Protein AF-A0A353CUW9-F1 (afdb_monomer)

Mean predicted aligned error: 5.08 Å

Nearest PDB structures (foldseek):
  4z9r-assembly1_B  TM=9.463E-01  e=2.902E-33  Shewanella oneidensis MR-1
  6lkc-assembly1_B  TM=9.541E-01  e=2.902E-33  Shewanella piezotolerans WP3
  4yx6-assembly1_B  TM=9.562E-01  e=1.247E-32  Shewanella oneidensis
  4yx6-assembly1_A  TM=9.680E-01  e=9.846E-32  Shewanella oneidensis
  4z9r-assembly1_A  TM=9.208E-01  e=6.435E-32  Shewanella oneidensis MR-1

pLDDT: mean 93.73, std 10.07, range [32.06, 98.81]

Foldseek 3Di:
DPPPDPDDPDDDDADDDPVVVVVVVQLQWKWFWDDDDPHIDTDTDDDPDHDIDHRDDQLNPDDVVCCVVQVASHPAEADADAPQPLPLVVQLVQQVVRHEYEGHDHPPDLVVVLVSLVSNVVSPPGGYAYEQEDDPVCPVRSQSNLVSCVVSVGAEYEYPPDPADDLSLLLQQLQPWDQDPVRDIDGSHAYEYEDQDLVRLLQQQAFDDLVSLVVCCVVVSDPPVSSVSSNLGGSHLHYENEAAAPDDDPNHDQVPRQVSSVVSQVVSCVVRVRPHRRYYHYDHPPDDPVND

Sequence (292 aa):
MTIAAPRTPQPLYLPFSEAAASCLRSLDRAYTVVPGDGAAVFTEGRGRDGAFVHPCLPGSLGDPAFLAAHGLRFAYVGGSMANGISSTELAEALGRAGMLGFYGAAGQPVEEVEKAIDRLRSADGIPYGFNLIHSPSDPALETALVDLYLKRGVRLVEASAFIGLTLPLIRFRTAGIRRAADGSIETPNRVIGKVSRVEVAERFFSPAPEKFLKELVSRGELTPEQAQLASLVPVAEDVTAEGDSGGHTDNRPLVNLLPTIIALRDRIQAERGYARAPRVGAGGGIATPEAA

Radius of gyration: 22.47 Å; Cα contacts (8 Å, |Δi|>4): 513; chains: 1; bounding box: 50×41×63 Å

Secondary structure (DSSP, 8-state):
----PPPPSS-------HHHHHHHH-TT--EEEE--SSSPEEEES--SSSEEE----GGGSS-HHHHHHHT-SSS-EE---TTTTS-HHHHHHHHHTTSEEEE--TT--HHHHHHHHHHHHHS-S--EEEEEE--TT-HHHHHHHHHHHHHHT--EEEEES-SS--HHHHHHHHTT-EE-TTSPEE-SSEEEEEES-HHHHHHHHSPPPHHHHHHHHHTTSS-HHHHHHHTTS-S-SEEEEE-S-SSS-----HHHHHHHHHHHHHHHHHHH--SS--EEEEESS--STTT-

Structure (mmCIF, N/CA/C/O backbone):
data_AF-A0A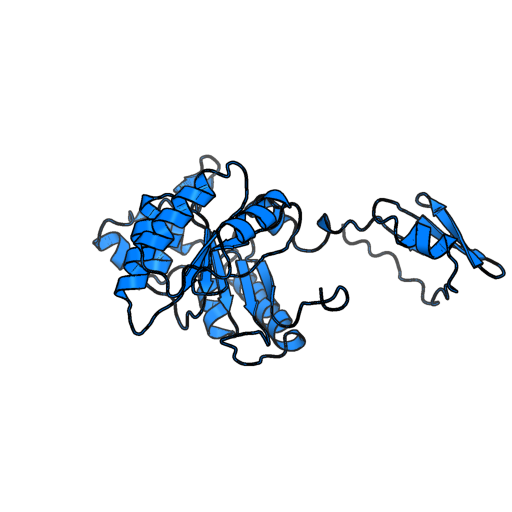353CUW9-F1
#
_entry.id   AF-A0A353CUW9-F1
#
loop_
_atom_site.group_PDB
_atom_site.id
_atom_site.type_symbol
_atom_site.label_atom_id
_atom_site.label_alt_id
_atom_site.label_comp_id
_atom_site.label_asym_id
_atom_site.label_entity_id
_atom_site.label_seq_id
_atom_site.pdbx_PDB_ins_code
_atom_site.Cartn_x
_atom_site.Cartn_y
_atom_site.Cartn_z
_atom_site.occupancy
_atom_site.B_iso_or_equiv
_atom_site.auth_seq_id
_atom_site.auth_comp_id
_atom_site.auth_asym_id
_atom_site.auth_atom_id
_atom_site.pdbx_PDB_model_num
ATOM 1 N N . MET A 1 1 ? 6.343 -21.210 -14.061 1.00 33.88 1 MET A N 1
ATOM 2 C CA . MET A 1 1 ? 7.384 -21.818 -14.917 1.00 33.88 1 MET A CA 1
ATOM 3 C C . MET A 1 1 ? 8.658 -21.012 -14.749 1.00 33.88 1 MET A C 1
ATOM 5 O O . MET A 1 1 ? 8.756 -19.919 -15.285 1.00 33.88 1 MET A O 1
ATOM 9 N N . THR A 1 2 ? 9.599 -21.500 -13.949 1.00 32.06 2 THR A N 1
ATOM 10 C CA . THR A 1 2 ? 10.956 -20.951 -13.890 1.00 32.06 2 THR A CA 1
ATOM 11 C C . THR A 1 2 ? 11.651 -21.299 -15.203 1.00 32.06 2 THR A C 1
ATOM 13 O O . THR A 1 2 ? 11.940 -22.463 -15.472 1.00 32.06 2 THR A O 1
ATOM 16 N N . ILE A 1 3 ? 11.862 -20.304 -16.066 1.00 39.66 3 ILE A N 1
ATOM 17 C CA . ILE A 1 3 ? 12.674 -20.468 -17.275 1.00 39.66 3 ILE A CA 1
ATOM 18 C C . ILE A 1 3 ? 14.130 -20.564 -16.811 1.00 39.66 3 ILE A C 1
ATOM 20 O O . ILE A 1 3 ? 14.845 -19.573 -16.717 1.00 39.66 3 ILE A O 1
ATOM 24 N N . ALA A 1 4 ? 14.559 -21.778 -16.474 1.00 43.75 4 ALA A N 1
ATOM 25 C CA . ALA A 1 4 ? 15.954 -22.132 -16.244 1.00 43.75 4 ALA A CA 1
ATOM 26 C C . ALA A 1 4 ? 16.661 -22.362 -17.592 1.00 43.75 4 ALA A C 1
ATOM 28 O O . ALA A 1 4 ? 17.251 -23.413 -17.829 1.00 43.75 4 ALA A O 1
ATOM 29 N N . ALA A 1 5 ? 16.548 -21.405 -18.519 1.00 50.72 5 ALA A N 1
ATOM 30 C CA . ALA A 1 5 ? 17.380 -21.428 -19.713 1.00 50.72 5 ALA A CA 1
ATOM 31 C C . ALA A 1 5 ? 18.816 -21.066 -19.290 1.00 50.72 5 ALA A C 1
ATOM 33 O O . ALA A 1 5 ? 18.995 -20.072 -18.577 1.00 50.72 5 ALA A O 1
ATOM 34 N N . PRO A 1 6 ? 19.837 -21.853 -19.672 1.00 50.81 6 PRO A N 1
ATOM 35 C CA . PRO A 1 6 ? 21.219 -21.532 -19.348 1.00 50.81 6 PRO A CA 1
ATOM 36 C C . PRO A 1 6 ? 21.563 -20.163 -19.940 1.00 50.81 6 PRO A C 1
ATOM 38 O O . PRO A 1 6 ? 21.428 -19.946 -21.144 1.00 50.81 6 PRO A O 1
ATOM 41 N N . ARG A 1 7 ? 21.981 -19.222 -19.085 1.00 56.03 7 ARG A N 1
ATOM 42 C CA . ARG A 1 7 ? 22.524 -17.938 -19.538 1.00 56.03 7 ARG A CA 1
ATOM 43 C C . ARG A 1 7 ? 23.766 -18.241 -20.374 1.00 56.03 7 ARG A C 1
ATOM 45 O O . ARG A 1 7 ? 24.671 -18.922 -19.895 1.00 56.03 7 ARG A O 1
ATOM 52 N N . THR A 1 8 ? 23.805 -17.770 -21.617 1.00 56.97 8 THR A N 1
ATOM 53 C CA . THR A 1 8 ? 24.999 -17.879 -22.460 1.00 56.97 8 THR A CA 1
ATOM 54 C C . THR A 1 8 ? 26.177 -17.188 -21.760 1.00 56.97 8 THR A C 1
ATOM 56 O O . THR A 1 8 ? 26.035 -16.034 -21.357 1.00 56.97 8 THR A O 1
ATOM 59 N N . PRO A 1 9 ? 27.332 -17.859 -21.592 1.00 58.25 9 PRO A N 1
ATOM 60 C CA . PRO A 1 9 ? 28.472 -17.315 -20.849 1.00 58.25 9 PRO A CA 1
ATOM 61 C C . PRO A 1 9 ? 29.224 -16.199 -21.592 1.00 58.25 9 PRO A C 1
ATOM 63 O O . PRO A 1 9 ? 30.059 -15.532 -20.988 1.00 58.25 9 PRO A O 1
ATOM 66 N N . GLN A 1 10 ? 28.948 -15.982 -22.883 1.00 63.31 10 GLN A N 1
ATOM 67 C CA . GLN A 1 10 ? 29.541 -14.889 -23.653 1.00 63.31 10 GLN A CA 1
ATOM 68 C C . GLN A 1 10 ? 28.616 -13.662 -23.671 1.00 63.31 10 GLN A C 1
ATOM 70 O O . GLN A 1 10 ? 27.450 -13.792 -24.056 1.00 63.31 10 GLN A O 1
ATOM 75 N N . PRO A 1 11 ? 29.111 -12.473 -23.279 1.00 65.69 11 PRO A N 1
ATOM 76 C CA . PRO A 1 11 ? 28.355 -11.239 -23.416 1.00 65.69 11 PRO A CA 1
ATOM 77 C C . PRO A 1 11 ? 28.145 -10.919 -24.900 1.00 65.69 11 PRO A C 1
ATOM 79 O O . PRO A 1 11 ? 29.092 -10.883 -25.684 1.00 65.69 11 PRO A O 1
ATOM 82 N N . LEU A 1 12 ? 26.893 -10.666 -25.279 1.00 70.69 12 LEU A N 1
ATOM 83 C CA . LEU A 1 12 ? 26.558 -10.136 -26.594 1.00 70.69 12 LEU A CA 1
ATOM 84 C C . LEU A 1 12 ? 26.846 -8.630 -26.589 1.00 70.69 12 LEU A C 1
ATOM 86 O O . LEU A 1 12 ? 26.125 -7.863 -25.950 1.00 70.69 12 LEU A O 1
ATOM 90 N N . TYR A 1 13 ? 27.898 -8.202 -27.286 1.00 73.56 13 TYR A N 1
ATOM 91 C CA . TYR A 1 13 ? 28.149 -6.779 -27.494 1.00 73.56 13 TYR A CA 1
ATOM 92 C C . TYR A 1 13 ? 27.206 -6.250 -28.578 1.00 73.56 13 TYR A C 1
ATOM 94 O O . TYR A 1 13 ? 27.281 -6.661 -29.735 1.00 73.56 13 TYR A O 1
ATOM 102 N N . LEU A 1 14 ? 26.303 -5.351 -28.188 1.00 77.56 14 LEU A N 1
ATOM 103 C CA . LEU A 1 14 ? 25.350 -4.698 -29.080 1.00 77.56 14 LEU A CA 1
ATOM 104 C C . LEU A 1 14 ? 25.815 -3.260 -29.334 1.00 77.56 14 LEU A C 1
ATOM 106 O O . LEU A 1 14 ? 25.543 -2.394 -28.498 1.00 77.56 14 LEU A O 1
ATOM 110 N N . PRO A 1 15 ? 26.518 -2.974 -30.447 1.00 79.62 15 PRO A N 1
ATOM 111 C CA . PRO A 1 15 ? 26.802 -1.594 -30.809 1.00 79.62 15 PRO A CA 1
ATOM 112 C C . PRO A 1 15 ? 25.485 -0.850 -31.046 1.00 79.62 15 PRO A C 1
ATOM 114 O O . PRO A 1 15 ? 24.500 -1.419 -31.529 1.00 79.62 15 PRO A O 1
ATOM 117 N N . PHE A 1 16 ? 25.463 0.435 -30.698 1.00 82.31 16 PHE A N 1
ATOM 118 C CA . PHE A 1 16 ? 24.288 1.264 -30.930 1.00 82.31 16 PHE A CA 1
ATOM 119 C C . PHE A 1 16 ? 23.962 1.332 -32.430 1.00 82.31 16 PHE A C 1
ATOM 121 O O . PHE A 1 16 ? 24.821 1.639 -33.254 1.00 82.31 16 PHE A O 1
ATOM 128 N N . SER A 1 17 ? 22.696 1.092 -32.764 1.00 87.56 17 SER A N 1
ATOM 129 C CA . SER A 1 17 ? 22.103 1.432 -34.057 1.00 87.56 17 SER A CA 1
ATOM 130 C C . SER A 1 17 ? 20.647 1.843 -33.847 1.00 87.56 17 SER A C 1
ATOM 132 O O . SER A 1 17 ? 19.988 1.359 -32.922 1.00 87.56 17 SER A O 1
ATOM 134 N N . GLU A 1 18 ? 20.123 2.717 -34.706 1.00 88.69 18 GLU A N 1
ATOM 135 C CA . GLU A 1 18 ? 18.722 3.153 -34.619 1.00 88.69 18 GLU A CA 1
ATOM 136 C C . GLU A 1 18 ? 17.745 1.984 -34.779 1.00 88.69 18 GLU A C 1
ATOM 138 O O . GLU A 1 18 ? 16.749 1.914 -34.063 1.00 88.69 18 GLU A O 1
ATOM 143 N N . ALA A 1 19 ? 18.062 1.024 -35.652 1.00 88.06 19 ALA A N 1
ATOM 144 C CA . ALA A 1 19 ? 17.253 -0.174 -35.851 1.00 88.06 19 ALA A CA 1
ATOM 145 C C . ALA A 1 19 ? 17.186 -1.038 -34.580 1.00 88.06 19 ALA A C 1
ATOM 147 O O . ALA A 1 19 ? 16.095 -1.429 -34.158 1.00 88.06 19 ALA A O 1
ATOM 148 N N . ALA A 1 20 ? 18.331 -1.280 -33.927 1.00 88.44 20 ALA A N 1
ATOM 149 C CA . ALA A 1 20 ? 18.374 -2.014 -32.663 1.00 88.44 20 ALA A CA 1
ATOM 150 C C . ALA A 1 20 ? 17.616 -1.267 -31.557 1.00 88.44 20 ALA A C 1
ATOM 152 O O . ALA A 1 20 ? 16.816 -1.870 -30.844 1.00 88.44 20 ALA A O 1
ATOM 153 N N . ALA A 1 21 ? 17.811 0.050 -31.441 1.00 89.88 21 ALA A N 1
ATOM 154 C CA . ALA A 1 21 ? 17.106 0.871 -30.461 1.00 89.88 21 ALA A CA 1
ATOM 155 C C . ALA A 1 21 ? 15.588 0.876 -30.700 1.00 89.88 21 ALA A C 1
ATOM 157 O O . ALA A 1 21 ? 14.822 0.789 -29.743 1.00 89.88 21 ALA A O 1
ATOM 158 N N . SER A 1 22 ? 15.146 0.943 -31.958 1.00 91.94 22 SER A N 1
ATOM 159 C CA . SER A 1 22 ? 13.726 0.876 -32.300 1.00 91.94 22 SER A CA 1
ATOM 160 C C . SER A 1 22 ? 13.120 -0.471 -31.915 1.00 91.94 22 SER A C 1
ATOM 162 O O . SER A 1 22 ? 12.054 -0.483 -31.310 1.00 91.94 22 SER A O 1
ATOM 164 N N . CYS A 1 23 ? 13.799 -1.588 -32.203 1.00 91.94 23 CYS A N 1
ATOM 165 C CA . CYS A 1 23 ? 13.324 -2.917 -31.808 1.00 91.94 23 CYS A CA 1
ATOM 166 C C . CYS A 1 23 ? 13.262 -3.054 -30.281 1.00 91.94 23 CYS A C 1
ATOM 168 O O . CYS A 1 23 ? 12.252 -3.482 -29.735 1.00 91.94 23 CYS A O 1
ATOM 170 N N . LEU A 1 24 ? 14.309 -2.630 -29.567 1.00 89.81 24 LEU A N 1
ATOM 171 C CA . LEU A 1 24 ? 14.366 -2.725 -28.104 1.00 89.81 24 LEU A CA 1
ATOM 172 C C . LEU A 1 24 ? 13.353 -1.816 -27.388 1.00 89.81 24 LEU A C 1
ATOM 174 O O . LEU A 1 24 ? 13.004 -2.084 -26.242 1.00 89.81 24 LEU A O 1
ATOM 178 N N . ARG A 1 25 ? 12.859 -0.757 -28.044 1.00 92.38 25 ARG A N 1
ATOM 179 C CA . ARG A 1 25 ? 11.779 0.102 -27.526 1.00 92.38 25 ARG A CA 1
ATOM 180 C C . ARG A 1 25 ? 10.376 -0.458 -27.797 1.00 92.38 25 ARG A C 1
ATOM 182 O O . ARG A 1 25 ? 9.426 -0.006 -27.161 1.00 92.38 25 ARG A O 1
ATOM 189 N N . SER A 1 26 ? 10.229 -1.437 -28.690 1.00 94.62 26 SER A N 1
ATOM 190 C CA . SER A 1 26 ? 8.969 -2.152 -28.935 1.00 94.62 26 SER A CA 1
ATOM 191 C C . SER A 1 26 ? 8.742 -3.229 -27.869 1.00 94.62 26 SER A C 1
ATOM 193 O O . SER A 1 26 ? 8.934 -4.421 -28.097 1.00 94.62 26 SER A O 1
ATOM 195 N N . LEU A 1 27 ? 8.342 -2.788 -26.674 1.00 94.56 27 LEU A N 1
ATOM 196 C CA . LEU A 1 27 ? 8.213 -3.625 -25.472 1.00 94.56 27 LEU A CA 1
ATOM 197 C C . LEU A 1 27 ? 7.139 -4.726 -25.563 1.00 94.56 27 LEU A C 1
ATOM 199 O O . LEU A 1 27 ? 7.130 -5.643 -24.743 1.00 94.56 27 LEU A O 1
ATOM 203 N N . ASP A 1 28 ? 6.219 -4.637 -26.522 1.00 95.12 28 ASP A N 1
ATOM 204 C CA . ASP A 1 28 ? 5.170 -5.625 -26.802 1.00 95.12 28 ASP A CA 1
ATOM 205 C C . ASP A 1 28 ? 5.645 -6.769 -27.711 1.00 95.12 28 ASP A C 1
ATOM 207 O O . ASP A 1 28 ? 4.921 -7.748 -27.906 1.00 95.12 28 ASP A O 1
ATOM 211 N N . ARG A 1 29 ? 6.856 -6.662 -28.267 1.00 95.12 29 ARG A N 1
ATOM 212 C CA . ARG A 1 29 ? 7.397 -7.597 -29.252 1.00 95.12 29 ARG A CA 1
ATOM 213 C C . ARG A 1 29 ? 8.475 -8.482 -28.655 1.00 95.12 29 ARG A C 1
ATOM 215 O O . ARG A 1 29 ? 9.207 -8.108 -27.744 1.00 95.12 29 ARG A O 1
ATOM 222 N N . ALA A 1 30 ? 8.549 -9.692 -29.193 1.00 95.00 30 ALA A N 1
ATOM 223 C CA . ALA A 1 30 ? 9.614 -10.633 -28.899 1.00 95.00 30 ALA A CA 1
ATOM 224 C C . ALA A 1 30 ? 10.630 -10.592 -30.036 1.00 95.00 30 ALA A C 1
ATOM 226 O O . ALA A 1 30 ? 10.224 -10.540 -31.197 1.00 95.00 30 ALA A O 1
ATOM 227 N N . TYR A 1 31 ? 11.917 -10.695 -29.722 1.00 94.75 31 TYR A N 1
ATOM 228 C CA . TYR A 1 31 ? 12.966 -10.734 -30.736 1.00 94.75 31 TYR A CA 1
ATOM 229 C C . TYR A 1 31 ? 13.983 -11.831 -30.455 1.00 94.75 31 TYR A C 1
ATOM 231 O O . TYR A 1 31 ? 14.426 -12.014 -29.322 1.00 94.75 31 TYR A O 1
ATOM 239 N N . THR A 1 32 ? 14.427 -12.505 -31.506 1.00 93.62 32 THR A N 1
ATOM 240 C CA . THR A 1 32 ? 15.689 -13.236 -31.517 1.00 93.62 32 THR A CA 1
ATOM 241 C C . THR A 1 32 ? 16.781 -12.346 -32.091 1.00 93.62 32 THR A C 1
ATOM 243 O O . THR A 1 32 ? 16.628 -11.766 -33.165 1.00 93.62 32 THR A O 1
ATOM 246 N N . VAL A 1 33 ? 17.877 -12.235 -31.345 1.00 92.12 33 VAL A N 1
ATOM 247 C CA . VAL A 1 33 ? 19.012 -11.360 -31.618 1.00 92.12 33 VAL A CA 1
ATOM 248 C C . VAL A 1 33 ? 20.227 -12.216 -31.934 1.00 92.12 33 VAL A C 1
ATOM 250 O O . VAL A 1 33 ? 20.721 -12.961 -31.082 1.00 92.12 33 VAL A O 1
ATOM 253 N N . VAL A 1 34 ? 20.716 -12.096 -33.162 1.00 89.75 34 VAL A N 1
ATOM 254 C CA . VAL A 1 34 ? 21.911 -12.800 -33.635 1.00 89.75 34 VAL A CA 1
ATOM 255 C C . VAL A 1 34 ? 23.015 -11.769 -33.877 1.00 89.75 34 VAL A C 1
ATOM 257 O O . VAL A 1 34 ? 22.753 -10.769 -34.553 1.00 89.75 34 VAL A O 1
ATOM 260 N N . PRO A 1 35 ? 24.233 -11.953 -33.333 1.00 84.06 35 PRO A N 1
ATOM 261 C CA . PRO A 1 35 ? 25.357 -11.099 -33.694 1.00 84.06 35 PRO A CA 1
ATOM 262 C C . PRO A 1 35 ? 25.655 -11.230 -35.193 1.00 84.06 35 PRO A C 1
ATOM 264 O O . PRO A 1 35 ? 25.767 -12.340 -35.708 1.00 84.06 35 PRO A O 1
ATOM 267 N N . GLY A 1 36 ? 25.764 -10.098 -35.885 1.00 76.44 36 GLY A N 1
ATOM 268 C CA . GLY A 1 36 ? 26.170 -10.017 -37.287 1.00 76.44 36 GLY A CA 1
ATOM 269 C C . GLY A 1 36 ? 27.446 -9.193 -37.452 1.00 76.44 36 GLY A C 1
ATOM 270 O O . GLY A 1 36 ? 27.894 -8.528 -36.512 1.00 76.44 36 GLY A O 1
ATOM 271 N N . ASP A 1 37 ? 28.019 -9.216 -38.655 1.00 73.81 37 ASP A N 1
ATOM 272 C CA . ASP A 1 37 ? 29.191 -8.409 -39.001 1.00 73.81 37 ASP A CA 1
ATOM 273 C C . ASP A 1 37 ? 28.825 -6.914 -38.990 1.00 73.81 37 ASP A C 1
ATOM 275 O O . ASP A 1 37 ? 28.196 -6.392 -39.909 1.00 73.81 37 ASP A O 1
ATOM 279 N N . GLY A 1 38 ? 29.189 -6.217 -37.911 1.00 73.06 38 GLY A N 1
ATOM 280 C CA . GLY A 1 38 ? 29.003 -4.770 -37.738 1.00 73.06 38 GLY A CA 1
ATOM 281 C C . GLY A 1 38 ? 27.710 -4.340 -37.030 1.00 73.06 38 GLY A C 1
ATOM 282 O O . GLY A 1 38 ? 27.703 -3.287 -36.394 1.00 73.06 38 GLY A O 1
ATOM 283 N N . ALA A 1 39 ? 26.645 -5.147 -37.060 1.00 79.81 39 ALA A N 1
ATOM 284 C CA . ALA A 1 39 ? 25.413 -4.909 -36.300 1.00 79.81 39 ALA A CA 1
ATOM 285 C C . ALA A 1 39 ? 24.688 -6.222 -35.975 1.00 79.81 39 ALA A C 1
ATOM 287 O O . ALA A 1 39 ? 24.738 -7.183 -36.741 1.00 79.81 39 ALA A O 1
ATOM 288 N N . ALA A 1 40 ? 23.980 -6.264 -34.844 1.00 87.06 40 ALA A N 1
ATOM 289 C CA . ALA A 1 40 ? 23.120 -7.398 -34.525 1.00 87.06 40 ALA A CA 1
ATOM 290 C C . ALA A 1 40 ? 21.823 -7.365 -35.339 1.00 87.06 40 ALA A C 1
ATOM 292 O O . ALA A 1 40 ? 21.243 -6.304 -35.575 1.00 87.06 40 ALA A O 1
ATOM 293 N N . VAL A 1 41 ? 21.349 -8.548 -35.716 1.00 89.69 41 VAL A N 1
ATOM 294 C CA . VAL A 1 41 ? 20.106 -8.735 -36.460 1.00 89.69 41 VAL A CA 1
ATOM 295 C C . VAL A 1 41 ? 18.990 -9.085 -35.484 1.00 89.69 41 VAL A C 1
ATOM 297 O O . VAL A 1 41 ? 19.099 -10.058 -34.738 1.00 89.69 41 VAL A O 1
ATOM 300 N N . PHE A 1 42 ? 17.913 -8.301 -35.512 1.00 92.50 42 PHE A N 1
ATOM 301 C CA . PHE A 1 42 ? 16.697 -8.528 -34.734 1.00 92.50 42 PHE A CA 1
ATOM 302 C C . PHE A 1 42 ? 15.644 -9.182 -35.629 1.00 92.50 42 PHE A C 1
ATOM 304 O O . PHE A 1 42 ? 15.204 -8.588 -36.610 1.00 92.50 42 PHE A O 1
ATOM 311 N N . THR A 1 43 ? 15.235 -10.401 -35.288 1.00 93.88 43 THR A N 1
ATOM 312 C CA . THR A 1 43 ? 14.139 -11.115 -35.959 1.00 93.88 43 THR A CA 1
ATOM 313 C C . THR A 1 43 ? 12.967 -11.224 -34.998 1.00 93.88 43 THR A C 1
ATOM 315 O O . THR A 1 43 ? 13.153 -11.703 -33.882 1.00 93.88 43 THR A O 1
ATOM 318 N N . GLU A 1 44 ? 11.773 -10.777 -35.392 1.00 94.81 44 GLU A N 1
ATOM 319 C CA . GLU A 1 44 ? 10.582 -10.884 -34.539 1.00 94.81 44 GLU A CA 1
ATOM 320 C C . GLU A 1 44 ? 10.222 -12.356 -34.275 1.00 94.81 44 GLU A C 1
ATOM 322 O O . GLU A 1 44 ? 10.260 -13.205 -35.167 1.00 94.81 44 GLU A O 1
ATOM 327 N N . GLY A 1 45 ? 9.852 -12.655 -33.032 1.00 93.69 45 GLY A N 1
ATOM 328 C CA . GLY A 1 45 ? 9.522 -13.998 -32.576 1.00 93.69 45 GLY A CA 1
ATOM 329 C C . GLY A 1 45 ? 10.727 -14.783 -32.061 1.00 93.69 45 GLY A C 1
ATOM 330 O O . GLY A 1 45 ? 11.824 -14.261 -31.877 1.00 93.69 45 GLY A O 1
ATOM 331 N N . ARG A 1 46 ? 10.491 -16.062 -31.753 1.00 92.44 46 ARG A N 1
ATOM 332 C CA . ARG A 1 46 ? 11.504 -16.963 -31.194 1.00 92.44 46 ARG A CA 1
ATOM 333 C C . ARG A 1 46 ? 12.151 -17.792 -32.303 1.00 92.44 46 ARG A C 1
ATOM 335 O O . ARG A 1 46 ? 11.545 -18.734 -32.809 1.00 92.44 46 ARG A O 1
ATOM 342 N N . GLY A 1 47 ? 13.387 -17.454 -32.642 1.00 88.88 47 GLY A N 1
ATOM 343 C CA . GLY A 1 47 ? 14.276 -18.225 -33.505 1.00 88.88 47 GLY A CA 1
ATOM 344 C C . GLY A 1 47 ? 14.978 -19.377 -32.778 1.00 88.88 47 GLY A C 1
ATOM 345 O O . GLY A 1 47 ? 14.912 -19.504 -31.552 1.00 88.88 47 GLY A O 1
ATOM 346 N N . ARG A 1 48 ? 15.638 -20.241 -33.560 1.00 85.69 48 ARG A N 1
ATOM 347 C CA . ARG A 1 48 ? 16.420 -21.383 -33.050 1.00 85.69 48 ARG A CA 1
ATOM 348 C C . ARG A 1 48 ? 17.800 -20.974 -32.539 1.00 85.69 48 ARG A C 1
ATOM 350 O O . ARG A 1 48 ? 18.259 -21.542 -31.555 1.00 85.69 48 ARG A O 1
ATOM 357 N N . ASP A 1 49 ? 18.401 -19.977 -33.181 1.00 86.38 49 ASP A N 1
ATOM 358 C CA . ASP A 1 49 ? 19.767 -19.524 -32.934 1.00 86.38 49 ASP A CA 1
ATOM 359 C C . ASP A 1 49 ? 19.752 -18.053 -32.496 1.00 86.38 49 ASP A C 1
ATOM 361 O O . ASP A 1 49 ? 19.060 -17.242 -33.109 1.00 86.38 49 ASP A O 1
ATOM 365 N N . GLY A 1 50 ? 20.502 -17.702 -31.446 1.00 87.19 50 GLY A N 1
ATOM 366 C CA . GLY A 1 50 ? 20.628 -16.327 -30.941 1.00 87.19 50 GLY A CA 1
ATOM 367 C C . GLY A 1 50 ? 20.047 -16.088 -29.542 1.00 87.19 50 GLY A C 1
ATOM 368 O O . GLY A 1 50 ? 19.397 -16.949 -28.946 1.00 87.19 50 GLY A O 1
ATOM 369 N N . ALA A 1 51 ? 20.303 -14.894 -29.004 1.00 89.25 51 ALA A N 1
ATOM 370 C CA . ALA A 1 51 ? 19.734 -14.447 -27.735 1.00 89.25 51 ALA A CA 1
ATOM 371 C C . ALA A 1 51 ? 18.248 -14.112 -27.911 1.00 89.25 51 ALA A C 1
ATOM 373 O O . ALA A 1 51 ? 17.841 -13.635 -28.965 1.00 89.25 51 ALA A O 1
ATOM 374 N N . PHE A 1 52 ? 17.427 -14.341 -26.889 1.00 91.12 52 PHE A N 1
ATOM 375 C CA . PHE A 1 52 ? 15.994 -14.061 -26.955 1.00 91.12 52 PHE A CA 1
ATOM 376 C C . PHE A 1 52 ? 15.617 -12.910 -26.022 1.00 91.12 52 PHE A C 1
ATOM 378 O O . PHE A 1 52 ? 15.903 -12.953 -24.826 1.00 91.12 52 PHE A O 1
ATOM 385 N N . VAL A 1 53 ? 14.960 -11.897 -26.580 1.00 91.25 53 VAL A N 1
ATOM 386 C CA . VAL A 1 53 ? 14.385 -10.757 -25.868 1.00 91.25 53 VAL A CA 1
ATOM 387 C C . VAL A 1 53 ? 12.880 -10.975 -25.796 1.00 91.25 53 VAL A C 1
ATOM 389 O O . VAL A 1 53 ? 12.196 -11.030 -26.819 1.00 91.25 53 VAL A O 1
ATOM 392 N N . HIS A 1 54 ? 12.371 -11.140 -24.580 1.00 91.50 54 HIS A N 1
ATOM 393 C CA . HIS A 1 54 ? 10.943 -11.300 -24.331 1.00 91.50 54 HIS A CA 1
ATOM 394 C C . HIS A 1 54 ? 10.216 -9.948 -24.412 1.00 91.50 54 HIS A C 1
ATOM 396 O O . HIS A 1 54 ? 10.814 -8.931 -24.054 1.00 91.50 54 HIS A O 1
ATOM 402 N N . PRO A 1 55 ? 8.915 -9.936 -24.760 1.00 92.94 55 PRO A N 1
ATOM 403 C CA . PRO A 1 55 ? 8.062 -8.788 -24.489 1.00 92.94 55 PRO A CA 1
ATOM 404 C C . PRO A 1 55 ? 8.100 -8.470 -22.991 1.00 92.94 55 PRO A C 1
ATOM 406 O O . PRO A 1 55 ? 7.982 -9.373 -22.158 1.00 92.94 55 PRO A O 1
ATOM 409 N N . CYS A 1 56 ? 8.256 -7.197 -22.649 1.00 90.81 56 CYS A N 1
ATOM 410 C CA . CYS A 1 56 ? 8.323 -6.719 -21.274 1.00 90.81 56 CYS A CA 1
ATOM 411 C C . CYS A 1 56 ? 7.526 -5.419 -21.153 1.00 90.81 56 CYS A C 1
ATOM 413 O O . CYS A 1 56 ? 8.068 -4.316 -21.172 1.00 90.81 56 CYS A O 1
ATOM 415 N N . LEU A 1 57 ? 6.201 -5.551 -21.074 1.00 93.75 57 LEU A N 1
ATOM 416 C CA . LEU A 1 57 ? 5.318 -4.404 -20.881 1.00 93.75 57 LEU A CA 1
ATOM 417 C C . LEU A 1 57 ? 5.451 -3.869 -19.448 1.00 93.75 57 LEU A C 1
ATOM 419 O O . LEU A 1 57 ? 5.550 -4.687 -18.533 1.00 93.75 57 LEU A O 1
ATOM 423 N N . PRO A 1 58 ? 5.313 -2.551 -19.206 1.00 92.50 58 PRO A N 1
ATOM 424 C CA . PRO A 1 58 ? 5.342 -1.995 -17.850 1.00 92.50 58 PRO A CA 1
ATOM 425 C C . PRO A 1 58 ? 4.316 -2.627 -16.895 1.00 92.50 58 PRO A C 1
ATOM 427 O O . PRO A 1 58 ? 4.584 -2.781 -15.711 1.00 92.50 58 PRO A O 1
ATOM 430 N N . GLY A 1 59 ? 3.161 -3.071 -17.409 1.00 93.81 59 GLY A N 1
ATOM 431 C CA . GLY A 1 59 ? 2.154 -3.808 -16.627 1.00 93.81 59 GLY A CA 1
ATOM 432 C C . GLY A 1 59 ? 2.570 -5.225 -16.210 1.00 93.81 59 GLY A C 1
ATOM 433 O O . GLY A 1 59 ? 1.849 -5.872 -15.461 1.00 93.81 59 GLY A O 1
ATOM 434 N N . SER A 1 60 ? 3.719 -5.712 -16.686 1.00 93.00 60 SER A N 1
ATOM 435 C CA . SER A 1 60 ? 4.309 -7.002 -16.296 1.00 93.00 60 SER A CA 1
ATOM 436 C C . SER A 1 60 ? 5.274 -6.868 -15.114 1.00 93.00 60 SER A C 1
ATOM 438 O O . SER A 1 60 ? 5.769 -7.880 -14.624 1.00 93.00 60 SER A O 1
ATOM 440 N N . LEU A 1 61 ? 5.580 -5.637 -14.687 1.00 95.62 61 LEU A N 1
ATOM 441 C CA . LEU A 1 61 ? 6.453 -5.362 -13.550 1.00 95.62 61 LEU A CA 1
ATOM 442 C C . LEU A 1 61 ? 5.658 -5.399 -12.239 1.00 95.62 61 LEU A C 1
ATOM 444 O O . LEU A 1 61 ? 4.525 -4.921 -12.164 1.00 95.62 61 LEU A O 1
ATOM 448 N N . GLY A 1 62 ? 6.287 -5.932 -11.192 1.00 96.62 62 GLY A N 1
ATOM 449 C CA . GLY A 1 62 ? 5.689 -6.077 -9.866 1.00 96.62 62 GLY A CA 1
ATOM 450 C C . GLY A 1 62 ? 4.909 -7.381 -9.684 1.00 96.62 62 GLY A C 1
ATOM 451 O O . GLY A 1 62 ? 5.126 -8.367 -10.386 1.00 96.62 62 GLY A O 1
ATOM 452 N N . ASP A 1 63 ? 4.028 -7.401 -8.684 1.00 97.50 63 ASP A N 1
ATOM 453 C CA . ASP A 1 63 ? 3.274 -8.592 -8.287 1.00 97.50 63 ASP A CA 1
ATOM 454 C C . ASP A 1 63 ? 1.882 -8.619 -8.961 1.00 97.50 63 ASP A C 1
ATOM 456 O O . ASP A 1 63 ? 1.046 -7.755 -8.672 1.00 97.50 63 ASP A O 1
ATOM 460 N N . PRO A 1 64 ? 1.563 -9.616 -9.810 1.00 96.56 64 PRO A N 1
ATOM 461 C CA . PRO A 1 64 ? 0.236 -9.744 -10.418 1.00 96.56 64 PRO A CA 1
ATOM 462 C C . PRO A 1 64 ? -0.907 -9.855 -9.398 1.00 96.56 64 PRO A C 1
ATOM 464 O O . PRO A 1 64 ? -2.029 -9.431 -9.673 1.00 96.56 64 PRO A O 1
ATOM 467 N N . ALA A 1 65 ? -0.646 -10.394 -8.203 1.00 96.50 65 ALA A N 1
ATOM 468 C CA . ALA A 1 65 ? -1.633 -10.456 -7.134 1.00 96.50 65 ALA A CA 1
ATOM 469 C C . ALA A 1 65 ? -1.914 -9.073 -6.529 1.00 96.50 65 ALA A C 1
ATOM 471 O O . ALA A 1 65 ? -3.032 -8.849 -6.064 1.00 96.50 65 ALA A O 1
ATOM 472 N N . PHE A 1 66 ? -0.943 -8.148 -6.531 1.00 98.19 66 PHE A N 1
ATOM 473 C CA . PHE A 1 66 ? -1.174 -6.746 -6.161 1.00 98.19 66 PHE A CA 1
ATOM 474 C C . PHE A 1 66 ? -2.111 -6.077 -7.172 1.00 98.19 66 PHE A C 1
ATOM 476 O O . PHE A 1 66 ? -3.122 -5.497 -6.780 1.00 98.19 66 PHE A O 1
ATOM 483 N N . LEU A 1 67 ? -1.838 -6.256 -8.471 1.00 97.81 67 LEU A N 1
ATOM 484 C CA . LEU A 1 67 ? -2.692 -5.743 -9.548 1.00 97.81 67 LEU A CA 1
ATOM 485 C C . LEU A 1 67 ? -4.131 -6.251 -9.418 1.00 97.81 67 LEU A C 1
ATOM 487 O O . LEU A 1 67 ? -5.071 -5.461 -9.427 1.00 97.81 67 LEU A O 1
ATOM 491 N N . ALA A 1 68 ? -4.305 -7.562 -9.228 1.00 96.69 68 ALA A N 1
ATOM 492 C CA . ALA A 1 68 ? -5.621 -8.176 -9.089 1.00 96.69 68 ALA A CA 1
ATOM 493 C C . ALA A 1 68 ? -6.352 -7.747 -7.805 1.00 96.69 68 ALA A C 1
ATOM 495 O O . ALA A 1 68 ? -7.567 -7.568 -7.822 1.00 96.69 68 ALA A O 1
ATOM 496 N N . ALA A 1 69 ? -5.635 -7.578 -6.688 1.00 95.69 69 ALA A N 1
ATOM 497 C CA . ALA A 1 69 ? -6.242 -7.197 -5.411 1.00 95.69 69 ALA A CA 1
ATOM 498 C C . ALA A 1 69 ? -6.767 -5.754 -5.391 1.00 95.69 69 ALA A C 1
ATOM 500 O O . ALA A 1 69 ? -7.714 -5.476 -4.654 1.00 95.69 69 ALA A O 1
ATOM 501 N N . HIS A 1 70 ? -6.162 -4.871 -6.191 1.00 97.00 70 HIS A N 1
ATOM 502 C CA . HIS A 1 70 ? -6.466 -3.437 -6.222 1.00 97.00 70 HIS A CA 1
ATOM 503 C C . HIS A 1 70 ? -7.055 -2.958 -7.559 1.00 97.00 70 HIS A C 1
ATOM 505 O O . HIS A 1 70 ? -7.338 -1.774 -7.701 1.00 97.00 70 HIS A O 1
ATOM 511 N N . GLY A 1 71 ? -7.261 -3.852 -8.535 1.00 96.38 71 GLY A N 1
ATOM 512 C CA . GLY A 1 71 ? -7.838 -3.516 -9.842 1.00 96.38 71 GLY A CA 1
ATOM 513 C C . GLY A 1 71 ? -6.940 -2.617 -10.700 1.00 96.38 71 GLY A C 1
ATOM 514 O O . GLY A 1 71 ? -7.432 -1.693 -11.342 1.00 96.38 71 GLY A O 1
ATOM 515 N N . LEU A 1 72 ? -5.625 -2.852 -10.685 1.00 97.81 72 LEU A N 1
ATOM 516 C CA . LEU A 1 72 ? -4.631 -1.973 -11.311 1.00 97.81 72 LEU A CA 1
ATOM 517 C C . LEU A 1 72 ? -4.102 -2.529 -12.638 1.00 97.81 72 LEU A C 1
ATOM 519 O O . LEU A 1 72 ? -4.021 -3.740 -12.839 1.00 97.81 72 LEU A O 1
ATOM 523 N N . ARG A 1 73 ? -3.655 -1.625 -13.516 1.00 97.44 73 ARG A N 1
ATOM 524 C CA . ARG A 1 73 ? -2.864 -1.945 -14.717 1.00 97.44 73 ARG A CA 1
ATOM 525 C C . ARG A 1 73 ? -1.364 -1.952 -14.428 1.00 97.44 73 ARG A C 1
ATOM 527 O O . ARG A 1 73 ? -0.625 -2.688 -15.074 1.00 97.44 73 ARG A O 1
ATOM 534 N N . PHE A 1 74 ? -0.917 -1.123 -13.488 1.00 98.19 74 PHE A N 1
ATOM 535 C CA . PHE A 1 74 ? 0.487 -1.000 -13.108 1.00 98.19 74 PHE A CA 1
ATOM 536 C C . PHE A 1 74 ? 0.649 -1.144 -11.599 1.00 98.19 74 PHE A C 1
ATOM 538 O O . PHE A 1 74 ? -0.168 -0.633 -10.833 1.00 98.19 74 PHE A O 1
ATOM 545 N N . ALA A 1 75 ? 1.727 -1.804 -11.169 1.00 98.06 75 ALA A N 1
ATOM 546 C CA . ALA A 1 75 ? 2.059 -1.980 -9.758 1.00 98.06 75 ALA A CA 1
ATOM 547 C C . ALA A 1 75 ? 2.710 -0.696 -9.221 1.00 98.06 75 ALA A C 1
ATOM 549 O O . ALA A 1 75 ? 3.878 -0.678 -8.847 1.00 98.06 75 ALA A O 1
ATOM 550 N N . TYR A 1 76 ? 1.952 0.400 -9.262 1.00 98.44 76 TYR A N 1
ATOM 551 C CA . TYR A 1 76 ? 2.423 1.745 -8.970 1.00 98.44 76 TYR A CA 1
ATOM 552 C C . TYR A 1 76 ? 1.440 2.472 -8.057 1.00 98.44 76 TYR A C 1
ATOM 554 O O . TYR A 1 76 ? 0.226 2.457 -8.287 1.00 98.44 76 TYR A O 1
ATOM 562 N N . VAL A 1 77 ? 1.987 3.119 -7.030 1.00 98.31 77 VAL A N 1
ATOM 563 C CA . VAL A 1 77 ? 1.234 3.839 -6.006 1.00 98.31 77 VAL A CA 1
ATOM 564 C C . VAL A 1 77 ? 1.728 5.279 -5.936 1.00 98.31 77 VAL A C 1
ATOM 566 O O . VAL A 1 77 ? 2.900 5.522 -5.660 1.00 98.31 77 VAL A O 1
ATOM 569 N N . GLY A 1 78 ? 0.823 6.239 -6.120 1.00 98.19 78 GLY A N 1
ATOM 570 C CA . GLY A 1 78 ? 1.026 7.613 -5.675 1.00 98.19 78 GLY A CA 1
ATOM 571 C C . GLY A 1 78 ? 0.734 7.710 -4.183 1.00 98.19 78 GLY A C 1
ATOM 572 O O . GLY A 1 78 ? -0.431 7.711 -3.776 1.00 98.19 78 GLY A O 1
ATOM 573 N N . GLY A 1 79 ? 1.796 7.738 -3.376 1.00 96.75 79 GLY A N 1
ATOM 574 C CA . GLY A 1 79 ? 1.703 7.850 -1.920 1.00 96.75 79 GLY A CA 1
ATOM 575 C C . GLY A 1 79 ? 1.106 9.182 -1.466 1.00 96.75 79 GLY A C 1
ATOM 576 O O . GLY A 1 79 ? 1.188 10.191 -2.169 1.00 96.75 79 GLY A O 1
ATOM 577 N N . SER A 1 80 ? 0.505 9.195 -0.275 1.00 97.25 80 SER A N 1
ATOM 578 C CA . SER A 1 80 ? -0.104 10.414 0.251 1.00 97.25 80 SER A CA 1
ATOM 579 C C . SER A 1 80 ? 0.918 11.503 0.581 1.00 97.25 80 SER A C 1
ATOM 581 O O . SER A 1 80 ? 2.013 11.252 1.088 1.00 97.25 80 SER A O 1
ATOM 583 N N . MET A 1 81 ? 0.503 12.744 0.336 1.00 98.12 81 MET A N 1
ATOM 584 C CA . MET A 1 81 ? 1.184 13.972 0.734 1.00 98.12 81 MET A CA 1
ATOM 585 C C . MET A 1 81 ? 0.187 14.801 1.543 1.00 98.12 81 MET A C 1
ATOM 587 O O . MET A 1 81 ? -0.934 15.008 1.079 1.00 98.12 81 MET A O 1
ATOM 591 N N . ALA A 1 82 ? 0.575 15.217 2.750 1.00 96.44 82 ALA A N 1
ATOM 592 C CA . ALA A 1 82 ? -0.310 15.831 3.744 1.00 96.44 82 ALA A CA 1
ATOM 593 C C . ALA A 1 82 ? -1.025 17.101 3.248 1.00 96.44 82 ALA A C 1
ATOM 595 O O . ALA A 1 82 ? -0.660 17.689 2.233 1.00 96.44 82 ALA A O 1
ATOM 596 N N . ASN A 1 83 ? -2.019 17.552 4.011 1.00 96.56 83 ASN A N 1
ATOM 597 C CA . ASN A 1 83 ? -2.783 18.778 3.785 1.00 96.56 83 ASN A CA 1
ATOM 598 C C . ASN A 1 83 ? -3.461 18.839 2.407 1.00 96.56 83 ASN A C 1
ATOM 600 O O . ASN A 1 83 ? -3.533 19.901 1.795 1.00 96.56 83 ASN A O 1
ATOM 604 N N . GLY A 1 84 ? -3.906 17.690 1.893 1.00 96.00 84 GLY A N 1
ATOM 605 C CA . GLY A 1 84 ? -4.541 17.597 0.581 1.00 96.00 84 GLY A CA 1
ATOM 606 C C . GLY A 1 84 ? -3.604 17.838 -0.608 1.00 96.00 84 GLY A C 1
ATOM 607 O O . GLY A 1 84 ? -4.102 17.945 -1.725 1.00 96.00 84 GLY A O 1
ATOM 608 N N . ILE A 1 85 ? -2.274 17.892 -0.412 1.00 98.12 85 ILE A N 1
ATOM 609 C CA . ILE A 1 85 ? -1.308 18.015 -1.522 1.00 98.12 85 ILE A CA 1
ATOM 610 C C . ILE A 1 85 ? -1.466 16.835 -2.484 1.00 98.12 85 ILE A C 1
ATOM 612 O O . ILE A 1 85 ? -1.500 17.023 -3.699 1.00 98.12 85 ILE A O 1
ATOM 616 N N . SER A 1 86 ? -1.618 15.619 -1.946 1.00 98.31 86 SER A N 1
ATOM 617 C CA . SER A 1 86 ? -2.154 14.516 -2.741 1.00 98.31 86 SER A CA 1
ATOM 618 C C . SER A 1 86 ? -3.666 14.687 -2.835 1.00 98.31 86 SER A C 1
ATOM 620 O O . SER A 1 86 ? -4.420 14.200 -1.988 1.00 98.31 86 SER A O 1
ATOM 622 N N . SER A 1 87 ? -4.078 15.489 -3.813 1.00 98.50 87 SER A N 1
ATOM 623 C CA . SER A 1 87 ? -5.446 15.974 -3.955 1.00 98.50 87 SER A CA 1
ATOM 624 C C . SER A 1 87 ? -6.381 14.924 -4.556 1.00 98.50 87 SER A C 1
ATOM 626 O O . SER A 1 87 ? -5.962 13.851 -5.003 1.00 98.50 87 SER A O 1
ATOM 628 N N . THR A 1 88 ? -7.674 15.244 -4.600 1.00 98.25 88 THR A N 1
ATOM 629 C CA . THR A 1 88 ? -8.664 14.420 -5.300 1.00 98.25 88 THR A CA 1
ATOM 630 C C . THR A 1 88 ? -8.360 14.308 -6.791 1.00 98.25 88 THR A C 1
ATOM 632 O O . THR A 1 88 ? -8.520 13.235 -7.359 1.00 98.25 88 THR A O 1
ATOM 635 N N . GLU A 1 89 ? -7.853 15.369 -7.418 1.00 98.19 89 GLU A N 1
ATOM 636 C CA . GLU A 1 89 ? -7.485 15.397 -8.838 1.00 98.19 89 GLU A CA 1
ATOM 637 C C . GLU A 1 89 ? -6.295 14.477 -9.118 1.00 98.19 89 GLU A C 1
ATOM 639 O O . GLU A 1 89 ? -6.299 13.761 -10.118 1.00 98.19 89 GLU A O 1
ATOM 644 N N . LEU A 1 90 ? -5.293 14.458 -8.231 1.00 98.44 90 LEU A N 1
ATOM 645 C CA . LEU A 1 90 ? -4.139 13.574 -8.382 1.00 98.44 90 LEU A CA 1
ATOM 646 C C . LEU A 1 90 ? -4.535 12.103 -8.209 1.00 98.44 90 LEU A C 1
ATOM 648 O O . LEU A 1 90 ? -4.159 11.263 -9.030 1.00 98.44 90 LEU A O 1
ATOM 652 N N . ALA A 1 91 ? -5.315 11.792 -7.170 1.00 98.25 91 ALA A N 1
ATOM 653 C CA . ALA A 1 91 ? -5.811 10.438 -6.948 1.00 98.25 91 ALA A CA 1
ATOM 654 C C . ALA A 1 91 ? -6.701 9.967 -8.112 1.00 98.25 91 ALA A C 1
ATOM 656 O O . ALA A 1 91 ? -6.553 8.838 -8.580 1.00 98.25 91 ALA A O 1
ATOM 657 N N . GLU A 1 92 ? -7.557 10.850 -8.636 1.00 98.00 92 GLU A N 1
ATOM 658 C CA . GLU A 1 92 ? -8.392 10.573 -9.804 1.00 98.00 92 GLU A CA 1
ATOM 659 C C . GLU A 1 92 ? -7.550 10.321 -11.065 1.00 98.00 92 GLU A C 1
ATOM 661 O O . GLU A 1 92 ? -7.788 9.348 -11.784 1.00 98.00 92 GLU A O 1
ATOM 666 N N . ALA A 1 93 ? -6.537 11.152 -11.324 1.00 98.31 93 ALA A N 1
ATOM 667 C CA . ALA A 1 93 ? -5.657 11.004 -12.480 1.00 98.31 93 ALA A CA 1
ATOM 668 C C . ALA A 1 93 ? -4.889 9.671 -12.459 1.00 98.31 93 ALA A C 1
ATOM 670 O O . ALA A 1 93 ? -4.843 8.971 -13.474 1.00 98.31 93 ALA A O 1
ATOM 671 N N . LEU A 1 94 ? -4.337 9.287 -11.302 1.00 98.44 94 LEU A N 1
ATOM 672 C CA . LEU A 1 94 ? -3.666 7.995 -11.117 1.00 98.44 94 LEU A CA 1
ATOM 673 C C . LEU A 1 94 ? -4.635 6.826 -11.314 1.00 98.44 94 LEU A C 1
ATOM 675 O O . LEU A 1 94 ? -4.338 5.909 -12.085 1.00 98.44 94 LEU A O 1
ATOM 679 N N . GLY A 1 95 ? -5.812 6.897 -10.687 1.00 98.00 95 GLY A N 1
ATOM 680 C CA . GLY A 1 95 ? -6.854 5.881 -10.805 1.00 98.00 95 GLY A CA 1
ATOM 681 C C . GLY A 1 95 ? -7.272 5.645 -12.258 1.00 98.00 95 GLY A C 1
ATOM 682 O O . GLY A 1 95 ? -7.250 4.513 -12.743 1.00 98.00 95 GLY A O 1
ATOM 683 N N . ARG A 1 96 ? -7.556 6.721 -13.006 1.00 97.50 96 ARG A N 1
ATOM 684 C CA . ARG A 1 96 ? -7.895 6.654 -14.442 1.00 97.50 96 ARG A CA 1
ATOM 685 C C . ARG A 1 96 ? -6.756 6.096 -15.301 1.00 97.50 96 ARG A C 1
ATOM 687 O O . ARG A 1 96 ? -7.016 5.474 -16.329 1.00 97.50 96 ARG A O 1
ATOM 694 N N . ALA A 1 97 ? -5.502 6.287 -14.892 1.00 97.62 97 ALA A N 1
ATOM 695 C CA . ALA A 1 97 ? -4.330 5.739 -15.575 1.00 97.62 97 ALA A CA 1
ATOM 696 C C . ALA A 1 97 ? -4.064 4.250 -15.260 1.00 97.62 97 ALA A C 1
ATOM 698 O O . ALA A 1 97 ? -3.149 3.654 -15.847 1.00 97.62 97 ALA A O 1
ATOM 699 N N . GLY A 1 98 ? -4.856 3.636 -14.372 1.00 97.44 98 GLY A N 1
ATOM 700 C CA . GLY A 1 98 ? -4.690 2.254 -13.922 1.00 97.44 98 GLY A CA 1
ATOM 701 C C . GLY A 1 98 ? -3.604 2.084 -12.855 1.00 97.44 98 GLY A C 1
ATOM 702 O O . GLY A 1 98 ? -2.989 1.020 -12.780 1.00 97.44 98 GLY A O 1
ATOM 703 N N . MET A 1 99 ? -3.344 3.133 -12.075 1.00 98.44 99 MET A N 1
ATOM 704 C CA . MET A 1 99 ? -2.444 3.160 -10.917 1.00 98.44 99 MET A CA 1
ATOM 705 C C . MET A 1 99 ? -3.257 3.447 -9.650 1.00 98.44 99 MET A C 1
ATOM 707 O O . MET A 1 99 ? -4.414 3.844 -9.739 1.00 98.44 99 MET A O 1
ATOM 711 N N . LEU A 1 100 ? -2.668 3.278 -8.469 1.00 98.50 100 LEU A N 1
ATOM 712 C CA . LEU A 1 100 ? -3.343 3.583 -7.206 1.00 98.50 100 LEU A CA 1
ATOM 713 C C . LEU A 1 100 ? -2.942 4.971 -6.692 1.00 98.50 100 LEU A C 1
ATOM 715 O O . LEU A 1 100 ? -1.754 5.245 -6.547 1.00 98.50 100 LEU A O 1
ATOM 719 N N . GLY A 1 101 ? -3.912 5.831 -6.375 1.00 98.25 101 GLY A N 1
ATOM 720 C CA . GLY A 1 101 ? -3.670 7.128 -5.733 1.00 98.25 101 GLY A CA 1
ATOM 721 C C . GLY A 1 101 ? -4.263 7.213 -4.326 1.00 98.25 101 GLY A C 1
ATOM 722 O O . GLY A 1 101 ? -5.409 6.810 -4.112 1.00 98.25 101 GLY A O 1
ATOM 723 N N . PHE A 1 102 ? -3.504 7.762 -3.374 1.00 98.69 102 PHE A N 1
ATOM 724 C CA . PHE A 1 102 ? -3.977 8.021 -2.011 1.00 98.69 102 PHE A CA 1
ATOM 725 C C . PHE A 1 102 ? -4.239 9.503 -1.760 1.00 98.69 102 PHE A C 1
ATOM 727 O O . PHE A 1 102 ? -3.332 10.320 -1.902 1.00 98.69 102 PHE A O 1
ATOM 734 N N . TYR A 1 103 ? -5.442 9.851 -1.301 1.00 98.75 103 TYR A N 1
ATOM 735 C CA . TYR A 1 103 ? -5.738 11.211 -0.850 1.00 98.75 103 TYR A CA 1
ATOM 736 C C . TYR A 1 103 ? -4.998 11.551 0.454 1.00 98.75 103 TYR A C 1
ATOM 738 O O . TYR A 1 103 ? -4.970 10.767 1.410 1.00 98.75 103 TYR A O 1
ATOM 746 N N . GLY A 1 104 ? -4.420 12.749 0.499 1.00 98.38 104 GLY A N 1
ATOM 747 C CA . GLY A 1 104 ? -3.614 13.278 1.594 1.00 98.38 104 GLY A CA 1
ATOM 748 C C . GLY A 1 104 ? -4.408 13.836 2.773 1.00 98.38 104 GLY A C 1
ATOM 749 O O . GLY A 1 104 ? -4.388 15.042 2.997 1.00 98.38 104 GLY A O 1
ATOM 750 N N . ALA A 1 105 ? -5.070 12.973 3.546 1.00 97.62 105 ALA A N 1
ATOM 751 C CA . ALA A 1 105 ? -5.939 13.387 4.655 1.00 97.62 105 ALA A CA 1
ATOM 752 C C . ALA A 1 105 ? -5.204 13.955 5.889 1.00 97.62 105 ALA A C 1
ATOM 754 O O . ALA A 1 105 ? -5.810 14.672 6.683 1.00 97.62 105 ALA A O 1
ATOM 755 N N . ALA A 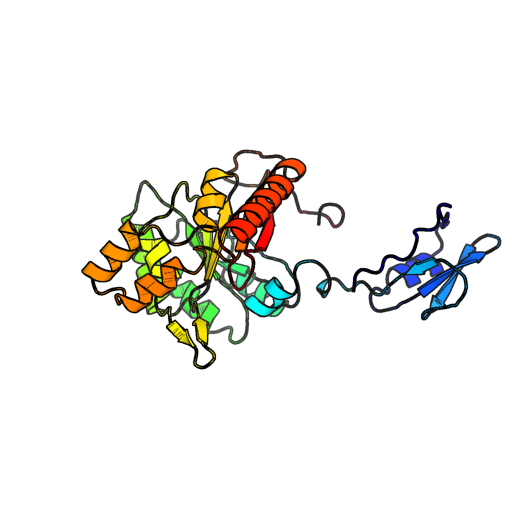1 106 ? -3.914 13.653 6.080 1.00 95.31 106 ALA A N 1
ATOM 756 C CA . ALA A 1 106 ? -3.151 14.145 7.229 1.00 95.31 106 ALA A CA 1
ATOM 757 C C . ALA A 1 106 ? -3.199 15.679 7.341 1.00 95.31 106 ALA A C 1
ATOM 759 O O . ALA A 1 106 ? -2.877 16.375 6.381 1.00 95.31 106 ALA A O 1
ATOM 760 N N . GLY A 1 107 ? -3.568 16.200 8.515 1.00 92.75 107 GLY A N 1
ATOM 761 C CA . GLY A 1 107 ? -3.650 17.644 8.779 1.00 92.75 107 GLY A CA 1
ATOM 762 C C . GLY A 1 107 ? -4.897 18.343 8.222 1.00 92.75 107 GLY A C 1
ATOM 763 O O . GLY A 1 107 ? -5.049 19.547 8.417 1.00 92.75 107 GLY A O 1
ATOM 764 N N . GLN A 1 108 ? -5.802 17.621 7.555 1.00 95.56 108 GLN A N 1
ATOM 765 C CA . GLN A 1 108 ? -7.095 18.157 7.126 1.00 95.56 108 GLN A CA 1
ATOM 766 C C . GLN A 1 108 ? -8.162 17.954 8.214 1.00 95.56 108 GLN A C 1
ATOM 768 O O . GLN A 1 108 ? -8.155 16.922 8.891 1.00 95.56 108 GLN A O 1
ATOM 773 N N . PRO A 1 109 ? -9.105 18.899 8.379 1.00 95.12 109 PRO A N 1
ATOM 774 C CA . PRO A 1 109 ? -10.276 18.679 9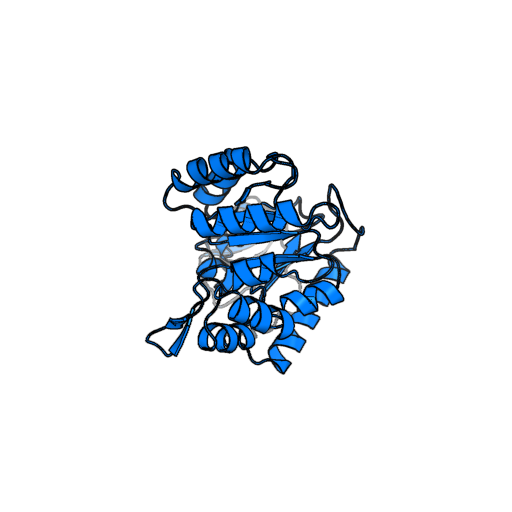.220 1.00 95.12 109 PRO A CA 1
ATOM 775 C C . PRO A 1 109 ? -11.188 17.605 8.599 1.00 95.12 109 PRO A C 1
ATOM 777 O O . PRO A 1 109 ? -11.202 17.405 7.380 1.00 95.12 109 PRO A O 1
ATOM 780 N N . VAL A 1 110 ? -11.961 16.911 9.438 1.00 96.38 110 VAL A N 1
ATOM 781 C CA . VAL A 1 110 ? -12.797 15.760 9.040 1.00 96.38 110 VAL A CA 1
ATOM 782 C C . VAL A 1 110 ? -13.790 16.139 7.934 1.00 96.38 110 VAL A C 1
ATOM 784 O O . VAL A 1 110 ? -14.041 15.342 7.033 1.00 96.38 110 VAL A O 1
ATOM 787 N N . GLU A 1 111 ? -14.301 17.368 7.948 1.00 97.38 111 GLU A N 1
ATOM 788 C CA . GLU A 1 111 ? -15.238 17.897 6.956 1.00 97.38 111 GLU A CA 1
ATOM 789 C C . GLU A 1 111 ? -14.612 18.020 5.558 1.00 97.38 111 GLU A C 1
ATOM 791 O O . GLU A 1 111 ? -15.282 17.763 4.557 1.00 97.38 111 GLU A O 1
ATOM 796 N N . GLU A 1 112 ? -13.328 18.383 5.458 1.00 98.12 112 GLU A N 1
ATOM 797 C CA . GLU A 1 112 ? -12.626 18.434 4.167 1.00 98.12 112 GLU A CA 1
ATOM 798 C C . GLU A 1 112 ? -12.334 17.026 3.642 1.00 98.12 112 GLU A C 1
ATOM 800 O O . GLU A 1 112 ? -12.502 16.754 2.450 1.00 98.12 112 GLU A O 1
ATOM 805 N N . VAL A 1 113 ? -12.000 16.089 4.535 1.00 98.44 113 VAL A N 1
ATOM 806 C CA . VAL A 1 113 ? -11.855 14.674 4.168 1.00 98.44 113 VAL A CA 1
ATOM 807 C C . VAL A 1 113 ? -13.188 14.102 3.676 1.00 98.44 113 VAL A C 1
ATOM 809 O O . VAL A 1 113 ? -13.217 13.372 2.687 1.00 98.44 113 VAL A O 1
ATOM 812 N N . GLU A 1 114 ? -14.308 14.467 4.302 1.00 98.50 114 GLU A N 1
ATOM 813 C CA . GLU A 1 114 ? -15.645 14.043 3.876 1.00 98.50 114 GLU A CA 1
ATOM 814 C C . GLU A 1 114 ? -15.988 14.542 2.464 1.00 98.50 114 GLU A C 1
ATOM 816 O O . GLU A 1 114 ? -16.436 13.753 1.628 1.00 98.50 114 GLU A O 1
ATOM 821 N N . LYS A 1 115 ? -15.686 15.810 2.151 1.00 98.31 115 LYS A N 1
ATOM 822 C CA . LYS A 1 115 ? -15.828 16.356 0.788 1.00 98.31 115 LYS A CA 1
ATOM 823 C C . LYS A 1 115 ? -14.957 15.608 -0.222 1.00 98.31 115 LYS A C 1
ATOM 825 O O . LYS A 1 115 ? -15.413 15.320 -1.330 1.00 98.31 115 LYS A O 1
ATOM 830 N N . ALA A 1 116 ? -13.722 15.268 0.150 1.00 98.31 116 ALA A N 1
ATOM 831 C CA . ALA A 1 116 ? -12.818 14.512 -0.713 1.00 98.31 116 ALA A CA 1
ATOM 832 C C . ALA A 1 116 ? -13.341 13.094 -1.006 1.00 98.31 116 ALA A C 1
ATOM 834 O O . ALA A 1 116 ? -13.243 12.626 -2.144 1.00 98.31 116 ALA A O 1
ATOM 835 N N . ILE A 1 117 ? -13.951 12.428 -0.016 1.00 98.31 117 ILE A N 1
ATOM 836 C CA . ILE A 1 117 ? -14.621 11.133 -0.210 1.00 98.31 117 ILE A CA 1
ATOM 837 C C . ILE A 1 117 ? -15.769 11.266 -1.209 1.00 98.31 117 ILE A C 1
ATOM 839 O O . ILE A 1 117 ? -15.850 10.470 -2.146 1.00 98.31 117 ILE A O 1
ATOM 843 N N . ASP A 1 118 ? -16.625 12.276 -1.048 1.00 97.19 118 ASP A N 1
ATOM 844 C CA . ASP A 1 118 ? -17.766 12.490 -1.942 1.00 97.19 118 ASP A CA 1
ATOM 845 C C . ASP A 1 118 ? -17.311 12.779 -3.382 1.00 97.19 118 ASP A C 1
ATOM 847 O O . ASP A 1 118 ? -17.875 12.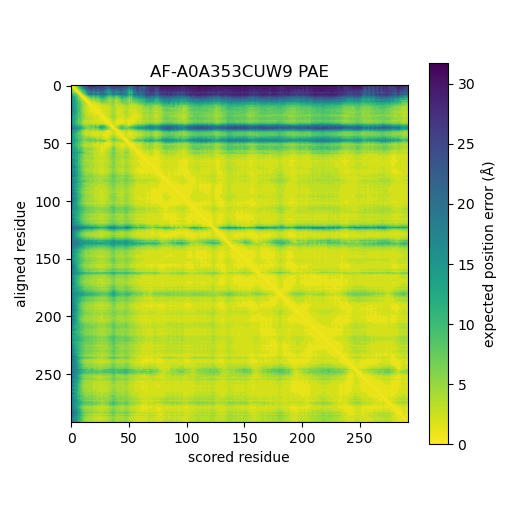237 -4.338 1.00 97.19 118 ASP A O 1
ATOM 851 N N . ARG A 1 119 ? -16.224 13.543 -3.549 1.00 96.75 119 ARG A N 1
ATOM 852 C CA . ARG A 1 119 ? -15.614 13.805 -4.857 1.00 96.75 119 ARG A CA 1
ATOM 853 C C . ARG A 1 119 ? -15.061 12.535 -5.505 1.00 96.75 119 ARG A C 1
ATOM 855 O O . ARG A 1 119 ? -15.419 12.254 -6.648 1.00 96.75 119 ARG A O 1
ATOM 862 N N . LEU A 1 120 ? -14.228 11.759 -4.811 1.00 96.50 120 LEU A N 1
ATOM 863 C CA . LEU A 1 120 ? -13.612 10.553 -5.387 1.00 96.50 120 LEU A CA 1
ATOM 864 C C . LEU A 1 120 ? -14.632 9.448 -5.659 1.00 96.50 120 LEU A C 1
ATOM 866 O O . LEU A 1 120 ? -14.547 8.776 -6.683 1.00 96.50 120 LEU A O 1
ATOM 870 N N . ARG A 1 121 ? -15.659 9.320 -4.815 1.00 94.25 121 ARG A N 1
ATOM 871 C CA . ARG A 1 121 ? -16.762 8.382 -5.051 1.00 94.25 121 ARG A CA 1
ATOM 872 C C . ARG A 1 121 ? -17.548 8.709 -6.323 1.00 94.25 121 ARG A C 1
ATOM 874 O O . ARG A 1 121 ? -18.087 7.801 -6.947 1.00 94.25 121 ARG A O 1
ATOM 881 N N . SER A 1 122 ? -17.615 9.984 -6.715 1.00 91.94 122 SER A N 1
ATOM 882 C CA . SER A 1 122 ? -18.260 10.401 -7.969 1.00 91.94 122 SER A CA 1
ATOM 883 C C . SER A 1 122 ? -17.452 10.046 -9.224 1.00 91.94 122 SER A C 1
ATOM 885 O O . SER A 1 122 ? -18.018 9.984 -10.313 1.00 91.94 122 SER A O 1
ATOM 887 N N . ALA A 1 123 ? -16.147 9.783 -9.092 1.00 87.12 123 ALA A N 1
ATOM 888 C CA . ALA A 1 123 ? -15.249 9.459 -10.199 1.00 87.12 123 ALA A CA 1
ATOM 889 C C . ALA A 1 123 ? -15.281 7.959 -10.566 1.00 87.12 123 ALA A C 1
ATOM 891 O O . ALA A 1 123 ? -14.238 7.378 -10.840 1.00 87.12 123 ALA A O 1
ATOM 892 N N . ASP A 1 124 ? -16.481 7.364 -10.544 1.00 83.88 124 ASP A N 1
ATOM 893 C CA . ASP A 1 124 ? -16.798 5.927 -10.586 1.00 83.88 124 ASP A CA 1
ATOM 894 C C . ASP A 1 124 ? -15.839 5.040 -11.410 1.00 83.88 124 ASP A C 1
ATOM 896 O O . ASP A 1 124 ? -15.372 5.403 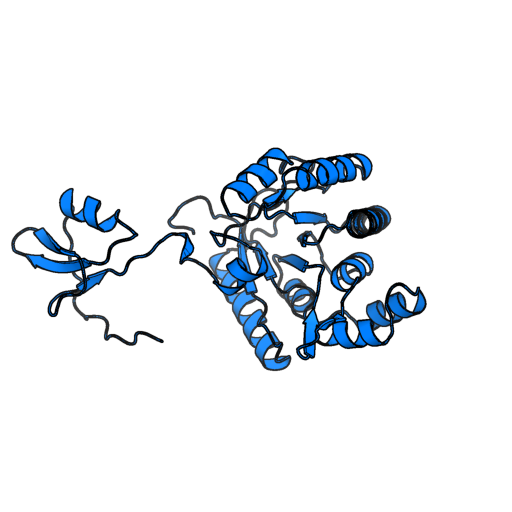-12.492 1.00 83.88 124 ASP A O 1
ATOM 900 N N . GLY A 1 125 ? -15.586 3.832 -10.899 1.00 86.31 125 GLY A N 1
ATOM 901 C CA . GLY A 1 125 ? -14.787 2.809 -11.578 1.00 86.31 125 GLY A CA 1
ATOM 902 C C . GLY A 1 125 ? -13.267 2.983 -11.507 1.00 86.31 125 GLY A C 1
ATOM 903 O O . GLY A 1 125 ? -12.563 2.323 -12.272 1.00 86.31 125 GLY A O 1
ATOM 904 N N . ILE A 1 126 ? -12.742 3.828 -10.613 1.00 94.94 126 ILE A N 1
ATOM 905 C CA . ILE A 1 126 ? -11.292 4.018 -10.444 1.00 94.94 126 ILE A CA 1
ATOM 906 C C . ILE A 1 126 ? -10.779 3.537 -9.074 1.00 94.94 126 ILE A C 1
ATOM 908 O O . ILE A 1 126 ? -11.480 3.677 -8.069 1.00 94.94 126 ILE A O 1
ATOM 912 N N . PRO A 1 127 ? -9.546 3.005 -9.000 1.00 95.56 127 PRO A N 1
ATOM 913 C CA . PRO A 1 127 ? -8.910 2.633 -7.741 1.00 95.56 127 PRO A CA 1
ATOM 914 C C . PRO A 1 127 ? -8.349 3.865 -7.013 1.00 95.56 127 PRO A C 1
ATOM 916 O O . PRO A 1 127 ? -7.552 4.625 -7.561 1.00 95.56 127 PRO A O 1
ATOM 919 N N . TYR A 1 128 ? -8.731 4.041 -5.749 1.00 98.12 128 TYR A N 1
ATOM 920 C CA . TYR A 1 128 ? -8.195 5.076 -4.864 1.00 98.12 128 TYR A CA 1
ATOM 921 C C . TYR A 1 128 ? -8.229 4.618 -3.404 1.00 98.12 128 TYR A C 1
ATOM 923 O O . TYR A 1 128 ? -8.943 3.681 -3.036 1.00 98.12 128 TYR A O 1
ATOM 931 N N . GLY A 1 129 ? -7.475 5.308 -2.555 1.00 98.31 129 GLY A N 1
ATOM 932 C CA . GLY A 1 129 ? -7.529 5.134 -1.109 1.00 98.31 129 GLY A CA 1
ATOM 933 C C . GLY A 1 129 ? -7.349 6.449 -0.364 1.00 98.31 129 GLY A C 1
ATOM 934 O O . GLY A 1 129 ? -7.137 7.505 -0.960 1.00 98.31 129 GLY A O 1
ATOM 935 N N . PHE A 1 130 ? -7.417 6.378 0.960 1.00 98.75 130 PHE A N 1
ATOM 936 C CA . PHE A 1 130 ? -7.225 7.532 1.836 1.00 98.75 130 PHE A CA 1
ATOM 937 C C . PHE A 1 130 ? -6.059 7.306 2.785 1.00 98.75 130 PHE A C 1
ATOM 939 O O . PHE A 1 130 ? -5.842 6.199 3.275 1.00 98.75 130 PHE A O 1
ATOM 946 N N . ASN A 1 131 ? -5.301 8.355 3.073 1.00 98.50 131 ASN A N 1
ATOM 947 C CA . ASN A 1 131 ? -4.330 8.279 4.147 1.00 98.50 131 ASN A CA 1
ATOM 948 C C . ASN A 1 131 ? -5.036 8.177 5.508 1.00 98.50 131 ASN A C 1
ATOM 950 O O . ASN A 1 131 ? -5.986 8.905 5.793 1.00 98.50 131 ASN A O 1
ATOM 954 N N . LEU A 1 132 ? -4.551 7.281 6.360 1.00 98.25 132 LEU A N 1
ATOM 955 C CA . LEU A 1 132 ? -4.820 7.289 7.790 1.00 98.25 132 LEU A CA 1
ATOM 956 C C . LEU A 1 132 ? -3.470 7.494 8.470 1.00 98.25 132 LEU A C 1
ATOM 958 O O . LEU A 1 132 ? -2.640 6.587 8.483 1.00 98.25 132 LEU A O 1
ATOM 962 N N . ILE A 1 133 ? -3.222 8.698 8.971 1.00 95.19 133 ILE A N 1
ATOM 963 C CA . ILE A 1 133 ? -1.981 9.006 9.676 1.00 95.19 133 ILE A CA 1
ATOM 964 C C . ILE A 1 133 ? -2.150 8.720 11.163 1.00 95.19 133 ILE A C 1
ATOM 966 O O . ILE A 1 133 ? -3.163 9.083 11.762 1.00 95.19 133 ILE A O 1
ATOM 970 N N . HIS A 1 134 ? -1.149 8.100 11.775 1.00 93.62 134 HIS A N 1
ATOM 971 C CA . HIS A 1 134 ? -1.113 7.993 13.223 1.00 93.62 134 HIS A CA 1
ATOM 972 C C . HIS A 1 134 ? -0.802 9.359 13.843 1.00 93.62 134 HIS A C 1
ATOM 974 O O . HIS A 1 134 ? 0.197 9.993 13.504 1.00 93.62 134 HIS A O 1
ATOM 980 N N . SER A 1 135 ? -1.647 9.820 14.765 1.00 86.38 135 SER A N 1
ATOM 981 C CA . SER A 1 135 ? -1.474 11.095 15.473 1.00 86.38 135 SER A CA 1
ATOM 982 C C . SER A 1 135 ? -1.463 10.871 16.988 1.00 86.38 135 SER A C 1
ATOM 984 O O . SER A 1 135 ? -2.501 10.992 17.632 1.00 86.38 135 SER A O 1
ATOM 986 N N . PRO A 1 136 ? -0.300 10.557 17.598 1.00 85.62 136 PRO A N 1
ATOM 987 C CA . PRO A 1 136 ? -0.200 10.316 19.041 1.00 85.62 136 PRO A CA 1
ATOM 988 C C . PRO A 1 136 ? -0.695 11.483 19.906 1.00 85.62 136 PRO A C 1
ATOM 990 O O . PRO A 1 136 ? -1.198 11.266 21.005 1.00 85.62 136 PRO A O 1
ATOM 993 N N . SER A 1 137 ? -0.546 12.716 19.415 1.00 87.00 137 SER A N 1
ATOM 994 C CA . SER A 1 137 ? -1.013 13.934 20.082 1.00 87.00 137 SER A CA 1
ATOM 995 C C . SER A 1 137 ? -2.523 14.158 19.966 1.00 87.00 137 SER A C 1
ATOM 997 O O . SER A 1 137 ? -3.058 14.956 20.728 1.00 87.00 137 SER A O 1
ATOM 999 N N . ASP A 1 138 ? -3.199 13.476 19.036 1.00 85.50 138 ASP A N 1
ATOM 1000 C CA . ASP A 1 138 ? -4.648 13.569 18.829 1.00 85.50 138 ASP A CA 1
ATOM 1001 C C . ASP A 1 138 ? -5.266 12.212 18.416 1.00 85.50 138 ASP A C 1
ATOM 1003 O O . ASP A 1 138 ? -5.596 11.980 17.248 1.00 85.50 138 ASP A O 1
ATOM 1007 N N . PRO A 1 139 ? -5.445 11.279 19.371 1.00 88.12 139 PRO A N 1
ATOM 1008 C CA . PRO A 1 139 ? -6.086 9.990 19.099 1.00 88.12 139 PRO A CA 1
ATOM 1009 C C . PRO A 1 139 ? -7.570 10.098 18.698 1.00 88.12 139 PRO A C 1
ATOM 1011 O O . PRO A 1 139 ? -8.130 9.156 18.123 1.00 88.12 139 PRO A O 1
ATOM 1014 N N . ALA A 1 140 ? -8.227 11.220 19.018 1.00 91.56 140 ALA A N 1
ATOM 1015 C CA . ALA A 1 140 ? -9.629 11.445 18.683 1.00 91.56 140 ALA A CA 1
ATOM 1016 C C . ALA A 1 140 ? -9.800 11.661 17.175 1.00 91.56 140 ALA A C 1
ATOM 1018 O O . ALA A 1 140 ? -10.739 11.116 16.593 1.00 91.56 140 ALA A O 1
ATOM 1019 N N . LEU A 1 141 ? -8.857 12.358 16.533 1.00 91.69 141 LEU A N 1
ATOM 1020 C CA . LEU A 1 141 ? -8.843 12.533 15.081 1.00 91.69 141 LEU A CA 1
ATOM 1021 C C . LEU A 1 141 ? -8.758 11.195 14.334 1.00 91.69 141 LEU A C 1
ATOM 1023 O O . LEU A 1 141 ? -9.535 10.959 13.411 1.00 91.69 141 LEU A O 1
ATOM 1027 N N . GLU A 1 142 ? -7.865 10.291 14.750 1.00 94.44 142 GLU A N 1
ATOM 1028 C CA . GLU A 1 142 ? -7.732 8.965 14.126 1.00 94.44 142 GLU A CA 1
ATOM 1029 C C . GLU A 1 142 ? -9.045 8.166 14.223 1.00 94.44 142 GLU A C 1
ATOM 1031 O O . GLU A 1 142 ? -9.484 7.545 13.253 1.00 94.44 142 GLU A O 1
ATOM 1036 N N . THR A 1 143 ? -9.713 8.238 15.379 1.00 95.81 143 THR A N 1
ATOM 1037 C CA . THR A 1 143 ? -11.022 7.604 15.601 1.00 95.81 143 THR A CA 1
ATOM 1038 C C . THR A 1 143 ? -12.098 8.214 14.699 1.00 95.81 143 THR A C 1
ATOM 1040 O O . THR A 1 143 ? -12.800 7.474 14.010 1.00 95.81 143 THR A O 1
ATOM 1043 N N . ALA A 1 144 ? -12.180 9.547 14.640 1.00 96.81 144 ALA A N 1
ATOM 1044 C CA . ALA A 1 144 ? -13.158 10.267 13.829 1.00 96.81 144 ALA A CA 1
ATOM 1045 C C . ALA A 1 144 ? -12.989 9.997 12.324 1.00 96.81 144 ALA A C 1
ATOM 1047 O O . ALA A 1 144 ? -13.977 9.815 11.612 1.00 96.81 144 ALA A O 1
ATOM 1048 N N . LEU A 1 145 ? -11.747 9.906 11.837 1.00 97.75 145 LEU A N 1
ATOM 1049 C CA . LEU A 1 145 ? -11.464 9.540 10.448 1.00 97.75 145 LEU A CA 1
ATOM 1050 C C . LEU A 1 145 ? -11.885 8.101 10.146 1.00 97.75 145 LEU A C 1
ATOM 1052 O O . LEU A 1 145 ? -12.507 7.858 9.116 1.00 97.75 145 LEU A O 1
ATOM 1056 N N . VAL A 1 146 ? -11.611 7.147 11.040 1.00 98.19 146 VAL A N 1
ATOM 1057 C CA . VAL A 1 146 ? -12.072 5.762 10.859 1.00 98.19 146 VAL A CA 1
ATOM 1058 C C . VAL A 1 146 ? -13.600 5.674 10.879 1.00 98.19 146 VAL A C 1
ATOM 1060 O O . VAL A 1 146 ? -14.170 4.975 10.040 1.00 98.19 146 VAL A O 1
ATOM 1063 N N . ASP A 1 147 ? -14.276 6.392 11.780 1.00 98.25 147 ASP A N 1
ATOM 1064 C CA . ASP A 1 147 ? -15.740 6.495 11.785 1.00 98.25 147 ASP A CA 1
ATOM 1065 C C . ASP A 1 147 ? -16.270 7.024 10.450 1.00 98.25 147 ASP A C 1
ATOM 1067 O O . ASP A 1 147 ? -17.171 6.423 9.857 1.00 98.25 147 ASP A O 1
ATOM 1071 N N . LEU A 1 148 ? -15.678 8.108 9.942 1.00 98.62 148 LEU A N 1
ATOM 1072 C CA . LEU A 1 148 ? -16.028 8.681 8.648 1.00 98.62 148 LEU A CA 1
ATOM 1073 C C . LEU A 1 148 ? -15.801 7.676 7.508 1.00 98.62 148 LEU A C 1
ATOM 1075 O O . LEU A 1 148 ? -16.698 7.467 6.689 1.00 98.62 148 LEU A O 1
ATOM 1079 N N . TYR A 1 149 ? -14.637 7.025 7.465 1.00 98.69 149 TYR A N 1
ATOM 1080 C CA . TYR A 1 149 ? -14.277 6.047 6.437 1.00 98.69 149 TYR A CA 1
ATOM 1081 C C . TYR A 1 149 ? -15.246 4.868 6.409 1.00 98.69 149 TYR A C 1
ATOM 1083 O O . TYR A 1 149 ? -15.739 4.509 5.338 1.00 98.69 149 TYR A O 1
ATOM 1091 N N . LEU A 1 150 ? -15.590 4.309 7.571 1.00 98.56 150 LEU A N 1
ATOM 1092 C CA . LEU A 1 150 ? -16.565 3.225 7.668 1.00 98.56 150 LEU A CA 1
ATOM 1093 C C . LEU A 1 150 ? -17.971 3.688 7.268 1.00 98.56 150 LEU A C 1
ATOM 1095 O O . LEU A 1 150 ? -18.626 3.017 6.469 1.00 98.56 150 LEU A O 1
ATOM 1099 N N . LYS A 1 151 ? -18.413 4.857 7.750 1.00 98.25 151 LYS A N 1
ATOM 1100 C CA . LYS A 1 151 ? -19.726 5.439 7.426 1.00 98.25 151 LYS A CA 1
ATOM 1101 C C . LYS A 1 151 ? -19.886 5.723 5.933 1.00 98.25 151 LYS A C 1
ATOM 1103 O O . LYS A 1 151 ? -20.962 5.514 5.378 1.00 98.25 151 LYS A O 1
ATOM 1108 N N . ARG A 1 152 ? -18.831 6.212 5.277 1.00 97.75 152 ARG A N 1
ATOM 1109 C CA . ARG A 1 152 ? -18.841 6.576 3.852 1.00 97.75 152 ARG A CA 1
ATOM 1110 C C . ARG A 1 152 ? -18.424 5.426 2.926 1.00 97.75 152 ARG A C 1
ATOM 1112 O O . ARG A 1 152 ? -18.483 5.584 1.709 1.00 97.75 152 ARG A O 1
ATOM 1119 N N . GLY A 1 153 ? -18.064 4.266 3.478 1.00 96.62 153 GLY A N 1
ATOM 1120 C CA . GLY A 1 153 ? -17.741 3.061 2.713 1.00 96.62 153 GLY A CA 1
ATOM 1121 C C . GLY A 1 153 ? -16.369 3.087 2.036 1.00 96.62 153 GLY A C 1
ATOM 1122 O O . GLY A 1 153 ? -16.194 2.423 1.016 1.00 96.62 153 GLY A O 1
ATOM 1123 N N . VAL A 1 154 ? -15.400 3.826 2.583 1.00 97.94 154 VAL A N 1
ATOM 1124 C CA . VAL A 1 154 ? -13.995 3.769 2.151 1.00 97.94 154 VAL A CA 1
ATOM 1125 C C . VAL A 1 154 ? -13.443 2.373 2.441 1.00 97.94 154 VAL A C 1
ATOM 1127 O O . VAL A 1 154 ? -13.590 1.853 3.545 1.00 97.94 154 VAL A O 1
ATOM 1130 N N . ARG A 1 155 ? -12.808 1.753 1.439 1.00 97.44 155 ARG A N 1
ATOM 1131 C CA . ARG A 1 155 ? -12.346 0.353 1.503 1.00 97.44 155 ARG A CA 1
ATOM 1132 C C . ARG A 1 155 ? -10.835 0.181 1.537 1.00 97.44 155 ARG A C 1
ATOM 1134 O O . ARG A 1 155 ? -10.370 -0.940 1.709 1.00 97.44 155 ARG A O 1
ATOM 1141 N N . LEU A 1 156 ? -10.067 1.253 1.384 1.00 98.62 156 LEU A N 1
ATOM 1142 C CA . LEU A 1 156 ? -8.615 1.179 1.289 1.00 98.62 156 LEU A CA 1
ATOM 1143 C C . LEU A 1 156 ? -7.965 2.366 1.993 1.00 98.62 156 LEU A C 1
ATOM 1145 O O . LEU A 1 156 ? -8.270 3.518 1.675 1.00 98.62 156 LEU A O 1
ATOM 1149 N N . VAL A 1 157 ? -7.049 2.071 2.917 1.00 98.69 157 VAL A N 1
ATOM 1150 C CA . VAL A 1 157 ? -6.240 3.091 3.592 1.00 98.69 157 VAL A CA 1
ATOM 1151 C C . VAL A 1 157 ? -4.744 2.840 3.453 1.00 98.69 157 VAL A C 1
ATOM 1153 O O . VAL A 1 157 ? -4.289 1.698 3.518 1.00 98.69 157 VAL A O 1
ATOM 1156 N N . GLU A 1 158 ? -3.983 3.922 3.307 1.00 98.75 158 GLU A N 1
ATOM 1157 C CA . GLU A 1 158 ? -2.535 3.941 3.529 1.00 98.75 158 GLU A CA 1
ATOM 1158 C C . GLU A 1 158 ? -2.300 4.357 4.983 1.00 98.75 158 GLU A C 1
ATOM 1160 O O . GLU A 1 158 ? -2.501 5.520 5.338 1.00 98.75 158 GLU A O 1
ATOM 1165 N N . ALA A 1 159 ? -1.896 3.407 5.823 1.00 98.44 159 ALA A N 1
ATOM 1166 C CA . ALA A 1 159 ? -1.585 3.631 7.228 1.00 98.44 159 ALA A CA 1
ATOM 1167 C C . ALA A 1 159 ? -0.136 4.126 7.363 1.00 98.44 159 ALA A C 1
ATOM 1169 O O . ALA A 1 159 ? 0.802 3.349 7.165 1.00 98.44 159 ALA A O 1
ATOM 1170 N N . SER A 1 160 ? 0.055 5.407 7.693 1.00 95.69 160 SER A N 1
ATOM 1171 C CA . SER A 1 160 ? 1.378 6.049 7.785 1.00 95.69 160 SER A CA 1
ATOM 1172 C C . SER A 1 160 ? 1.694 6.561 9.196 1.00 95.69 160 SER A C 1
ATOM 1174 O O . SER A 1 160 ? 0.799 6.797 10.006 1.00 95.69 160 SER A O 1
ATOM 1176 N N . ALA A 1 161 ? 2.988 6.713 9.501 1.00 95.06 161 ALA A N 1
ATOM 1177 C CA . ALA A 1 161 ? 3.512 7.188 10.792 1.00 95.06 161 ALA A CA 1
ATOM 1178 C C . ALA A 1 161 ? 3.165 6.324 12.029 1.00 95.06 161 ALA A C 1
ATOM 1180 O O . ALA A 1 161 ? 3.414 6.730 13.166 1.00 95.06 161 ALA A O 1
ATOM 1181 N N . PHE A 1 162 ? 2.630 5.113 11.842 1.00 95.94 162 PHE A N 1
ATOM 1182 C CA . PHE A 1 162 ? 2.349 4.197 12.947 1.00 95.94 162 PHE A CA 1
ATOM 1183 C C . PHE A 1 162 ? 3.649 3.673 13.572 1.00 95.94 162 PHE A C 1
ATOM 1185 O O . PHE A 1 162 ? 4.474 3.060 12.903 1.00 95.94 162 PHE A O 1
ATOM 1192 N N . ILE A 1 163 ? 3.795 3.850 14.886 1.00 92.06 163 ILE A N 1
ATOM 1193 C CA . ILE A 1 163 ? 4.848 3.210 15.701 1.00 92.06 163 ILE A CA 1
ATOM 1194 C C . ILE A 1 163 ? 4.368 1.896 16.340 1.00 92.06 163 ILE A C 1
ATOM 1196 O O . ILE A 1 163 ? 5.160 1.066 16.788 1.00 92.06 163 ILE A O 1
ATOM 1200 N N . GLY A 1 164 ? 3.053 1.692 16.360 1.00 92.81 164 GLY A N 1
ATOM 1201 C CA . GLY A 1 164 ? 2.366 0.498 16.825 1.00 92.81 164 GLY A CA 1
ATOM 1202 C C . GLY A 1 164 ? 0.930 0.500 16.310 1.00 92.81 164 GLY A C 1
ATOM 1203 O O . GLY A 1 164 ? 0.437 1.527 15.862 1.00 92.81 164 GLY A O 1
ATOM 1204 N N . LEU A 1 165 ? 0.264 -0.652 16.354 1.00 96.81 165 LEU A N 1
ATOM 1205 C CA . LEU A 1 165 ? -1.132 -0.764 15.932 1.00 96.81 165 LEU A CA 1
ATOM 1206 C C . LEU A 1 165 ? -2.061 -0.090 16.943 1.00 96.81 165 LEU A C 1
ATOM 1208 O O . LEU A 1 165 ? -1.822 -0.157 18.152 1.00 96.81 165 LEU A O 1
ATOM 1212 N N . THR A 1 166 ? -3.153 0.476 16.449 1.00 97.62 166 THR A N 1
ATOM 1213 C CA . THR A 1 166 ? -4.160 1.178 17.245 1.00 97.62 166 THR A CA 1
ATOM 1214 C C . THR A 1 166 ? -5.525 0.508 17.111 1.00 97.62 166 THR A C 1
ATOM 1216 O O . THR A 1 166 ? -5.797 -0.212 16.146 1.00 97.62 166 THR A O 1
ATOM 1219 N N . LEU A 1 167 ? -6.407 0.752 18.080 1.00 97.69 167 LEU A N 1
ATOM 1220 C CA . LEU A 1 167 ? -7.770 0.229 18.035 1.00 97.69 167 LEU A CA 1
ATOM 1221 C C . LEU A 1 167 ? -8.561 0.740 16.807 1.00 97.69 167 LEU A C 1
ATOM 1223 O O . LEU A 1 167 ? -9.166 -0.104 16.144 1.00 97.69 167 LEU A O 1
ATOM 1227 N N . PRO A 1 168 ? -8.520 2.041 16.423 1.00 98.00 168 PRO A N 1
ATOM 1228 C CA . PRO A 1 168 ? -9.203 2.522 15.218 1.00 98.00 168 PRO A CA 1
ATOM 1229 C C . PRO A 1 168 ? -8.714 1.845 13.931 1.00 98.00 168 PRO A C 1
ATOM 1231 O O . PRO A 1 168 ? -9.532 1.429 13.113 1.00 98.00 168 PRO A O 1
ATOM 1234 N N . LEU A 1 169 ? -7.402 1.647 13.761 1.00 98.50 169 LEU A N 1
ATOM 1235 C CA . LEU A 1 169 ? -6.863 0.946 12.591 1.00 98.50 169 LEU A CA 1
ATOM 1236 C C . LEU A 1 169 ? -7.369 -0.504 12.508 1.00 98.50 169 LEU A C 1
ATOM 1238 O O . LEU A 1 169 ? -7.779 -0.963 11.439 1.00 98.50 169 LEU A O 1
ATOM 1242 N N . ILE A 1 170 ? -7.372 -1.229 13.634 1.00 98.62 170 ILE A N 1
ATOM 1243 C CA . ILE A 1 170 ? -7.878 -2.609 13.672 1.00 98.62 170 ILE A CA 1
ATOM 1244 C C . ILE A 1 170 ? -9.379 -2.652 13.406 1.00 98.62 170 ILE A C 1
ATOM 1246 O O . ILE A 1 170 ? -9.833 -3.509 12.647 1.00 98.62 170 ILE A O 1
ATOM 1250 N N . ARG A 1 171 ? -10.143 -1.710 13.959 1.00 98.62 171 ARG A N 1
ATOM 1251 C CA . ARG A 1 171 ? -11.569 -1.564 13.668 1.00 98.62 171 ARG A CA 1
ATOM 1252 C C . ARG A 1 171 ? -11.809 -1.364 12.176 1.00 98.62 171 ARG A C 1
ATOM 1254 O O . ARG A 1 171 ? -12.620 -2.080 11.598 1.00 98.62 171 ARG A O 1
ATOM 1261 N N . PHE A 1 172 ? -11.059 -0.466 11.530 1.00 98.81 172 PHE A N 1
ATOM 1262 C CA . PHE A 1 172 ? -11.148 -0.274 10.085 1.00 98.81 172 PHE A CA 1
ATOM 1263 C C . PHE A 1 172 ? -10.876 -1.580 9.331 1.00 98.81 172 PHE A C 1
ATOM 1265 O O . PHE A 1 172 ? -11.709 -2.004 8.534 1.00 98.81 172 PHE A O 1
ATOM 1272 N N . ARG A 1 173 ? -9.750 -2.252 9.613 1.00 98.50 173 ARG A N 1
ATOM 1273 C CA . ARG A 1 173 ? -9.341 -3.491 8.927 1.00 98.50 173 ARG A CA 1
ATOM 1274 C C . ARG A 1 173 ? -10.358 -4.626 9.073 1.00 98.50 173 ARG A C 1
ATOM 1276 O O . ARG A 1 173 ? -10.549 -5.401 8.141 1.00 98.50 173 ARG A O 1
ATOM 1283 N N . THR A 1 174 ? -10.971 -4.753 10.244 1.00 98.56 174 THR A N 1
ATOM 1284 C CA . THR A 1 174 ? -11.820 -5.904 10.592 1.00 98.56 174 THR A CA 1
ATOM 1285 C C . THR A 1 174 ? -13.307 -5.662 10.349 1.00 98.56 174 THR A C 1
ATOM 1287 O O . THR A 1 174 ? -14.075 -6.621 10.296 1.00 98.56 174 THR A O 1
ATOM 1290 N N . ALA A 1 175 ? -13.734 -4.415 10.138 1.00 98.44 175 ALA A N 1
ATOM 1291 C CA . ALA A 1 175 ? -15.131 -4.099 9.878 1.00 98.44 175 ALA A CA 1
ATOM 1292 C C . ALA A 1 175 ? -15.660 -4.818 8.623 1.00 98.44 175 ALA A C 1
ATOM 1294 O O . ALA A 1 175 ? -15.148 -4.667 7.511 1.00 98.44 175 ALA A O 1
ATOM 1295 N N . GLY A 1 176 ? -16.720 -5.604 8.815 1.00 97.44 176 GLY A N 1
ATOM 1296 C CA . GLY A 1 176 ? -17.352 -6.382 7.749 1.00 97.44 176 GLY A CA 1
ATOM 1297 C C . GLY A 1 176 ? -16.575 -7.627 7.316 1.00 97.44 176 GLY A C 1
ATOM 1298 O O . GLY A 1 176 ? -16.972 -8.247 6.330 1.00 97.44 176 GLY A O 1
ATOM 1299 N N . ILE A 1 177 ? -15.505 -8.013 8.029 1.00 98.38 177 ILE A N 1
ATOM 1300 C CA . ILE A 1 177 ? -14.833 -9.296 7.797 1.00 98.38 177 ILE A CA 1
ATOM 1301 C C . ILE A 1 177 ? -15.852 -10.434 7.890 1.00 98.38 177 ILE A C 1
ATOM 1303 O O . ILE A 1 177 ? -16.739 -10.420 8.749 1.00 98.38 177 ILE A O 1
ATOM 1307 N N . ARG A 1 178 ? -15.760 -11.400 6.980 1.00 98.06 178 ARG A N 1
ATOM 1308 C CA . ARG A 1 178 ? -16.706 -12.518 6.911 1.00 98.06 178 ARG A CA 1
ATOM 1309 C C . ARG A 1 178 ? -16.108 -13.708 6.185 1.00 98.06 178 ARG A C 1
ATOM 1311 O O . ARG A 1 178 ? -15.160 -13.569 5.414 1.00 98.06 178 ARG A O 1
ATOM 1318 N N . ARG A 1 179 ? -16.690 -14.882 6.405 1.00 97.50 179 ARG A N 1
ATOM 1319 C CA . ARG A 1 179 ? -16.412 -16.059 5.587 1.00 97.50 179 ARG A CA 1
ATOM 1320 C C . ARG A 1 179 ? -17.273 -16.002 4.324 1.00 97.50 179 ARG A C 1
ATOM 1322 O O . ARG A 1 179 ? -18.482 -15.786 4.405 1.00 97.50 179 ARG A O 1
ATOM 1329 N N . ALA A 1 180 ? -16.648 -16.144 3.163 1.00 95.69 180 ALA A N 1
ATOM 1330 C CA . ALA A 1 180 ? -17.331 -16.233 1.881 1.00 95.69 180 ALA A CA 1
ATOM 1331 C C . ALA A 1 180 ? -17.946 -17.629 1.679 1.00 95.69 180 ALA A C 1
ATOM 1333 O O . ALA A 1 180 ? -17.643 -18.575 2.408 1.00 95.69 180 ALA A O 1
ATOM 1334 N N . ALA A 1 181 ? -18.814 -17.763 0.671 1.00 95.12 181 ALA A N 1
ATOM 1335 C CA . ALA A 1 181 ? -19.509 -19.018 0.371 1.00 95.12 181 ALA A CA 1
ATOM 1336 C C . ALA A 1 181 ? -18.555 -20.163 -0.025 1.00 95.12 181 ALA A C 1
ATOM 1338 O O . ALA A 1 181 ? -18.866 -21.327 0.203 1.00 95.12 181 ALA A O 1
ATOM 1339 N N . ASP A 1 182 ? -17.386 -19.832 -0.577 1.00 95.00 182 ASP A N 1
ATOM 1340 C CA . ASP A 1 182 ? -16.318 -20.779 -0.919 1.00 95.00 182 ASP A CA 1
ATOM 1341 C C . ASP A 1 182 ? -15.407 -21.134 0.275 1.00 95.00 182 ASP A C 1
ATOM 1343 O O . ASP A 1 182 ? -14.436 -21.874 0.128 1.00 95.00 182 ASP A O 1
ATOM 1347 N N . GLY A 1 183 ? -15.708 -20.605 1.466 1.00 93.81 183 GLY A N 1
ATOM 1348 C CA . GLY A 1 183 ? -14.947 -20.823 2.692 1.00 93.81 183 GLY A CA 1
ATOM 1349 C C . GLY A 1 183 ? -13.765 -19.872 2.898 1.00 93.81 183 GLY A C 1
ATOM 1350 O O . GLY A 1 18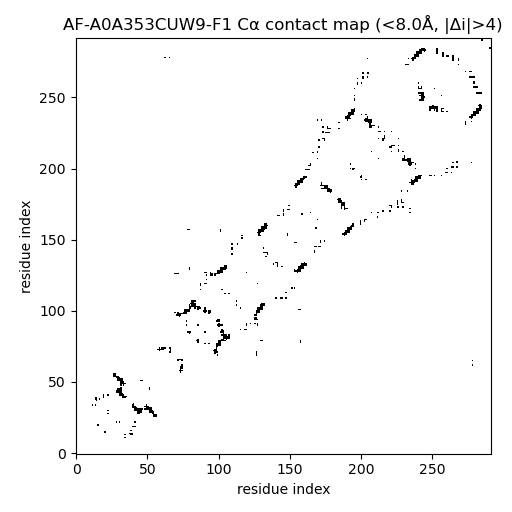3 ? -13.191 -19.885 3.994 1.00 93.81 183 GLY A O 1
ATOM 1351 N N . SER A 1 184 ? -13.417 -19.032 1.916 1.00 95.25 184 SER A N 1
ATOM 1352 C CA . SER A 1 184 ? -12.350 -18.033 2.046 1.00 95.25 184 SER A CA 1
ATOM 1353 C C . SER A 1 184 ? -12.726 -16.908 3.021 1.00 95.25 184 SER A C 1
ATOM 1355 O O . SER A 1 184 ? -13.900 -16.689 3.326 1.00 95.25 184 SER A O 1
ATOM 1357 N N . ILE A 1 185 ? -11.726 -16.209 3.567 1.00 97.38 185 ILE A N 1
ATOM 1358 C CA . ILE A 1 185 ? -11.952 -15.048 4.438 1.00 97.38 185 ILE A CA 1
ATOM 1359 C C . ILE A 1 185 ? -11.951 -13.795 3.569 1.00 97.38 185 ILE A C 1
ATOM 1361 O O . ILE A 1 185 ? -10.944 -13.462 2.945 1.00 97.38 185 ILE A O 1
ATOM 1365 N N . GLU A 1 186 ? -13.076 -13.093 3.546 1.00 96.44 186 GLU A N 1
ATOM 1366 C CA . GLU A 1 186 ? -13.210 -11.810 2.877 1.00 96.44 186 GLU A CA 1
ATOM 1367 C C . GLU A 1 186 ? -12.933 -10.685 3.868 1.00 96.44 186 GLU A C 1
ATOM 1369 O O . GLU A 1 186 ? -13.569 -10.589 4.919 1.00 96.44 186 GLU A O 1
ATOM 1374 N N . THR A 1 187 ? -12.000 -9.809 3.503 1.00 96.69 187 THR A N 1
ATOM 1375 C CA . THR A 1 187 ? -11.685 -8.584 4.240 1.00 96.69 187 THR A CA 1
ATOM 1376 C C . THR A 1 187 ? -12.048 -7.376 3.369 1.00 96.69 187 THR A C 1
ATOM 1378 O O . THR A 1 187 ? -11.224 -6.958 2.548 1.00 96.69 187 THR A O 1
ATOM 1381 N N . PRO A 1 188 ? -13.270 -6.821 3.488 1.00 97.00 188 PRO A N 1
ATOM 1382 C CA . PRO A 1 188 ? -13.724 -5.734 2.616 1.00 97.00 188 PRO A CA 1
ATOM 1383 C C . PRO A 1 188 ? -12.855 -4.479 2.711 1.00 97.00 188 PRO A C 1
ATOM 1385 O O . PRO A 1 188 ? -12.708 -3.754 1.732 1.00 97.00 188 PRO A O 1
ATOM 1388 N N . ASN A 1 189 ? -12.275 -4.239 3.887 1.00 98.38 189 ASN A N 1
ATOM 1389 C CA . ASN A 1 189 ? -11.419 -3.098 4.157 1.00 98.38 189 ASN A CA 1
ATOM 1390 C C . ASN A 1 189 ? -9.947 -3.531 4.141 1.00 98.38 189 ASN A C 1
ATOM 1392 O O . ASN A 1 189 ? -9.528 -4.447 4.857 1.00 98.38 189 ASN A O 1
ATOM 1396 N N . ARG A 1 190 ? -9.151 -2.871 3.305 1.00 98.31 190 ARG A N 1
ATOM 1397 C CA . ARG A 1 190 ? -7.737 -3.157 3.051 1.00 98.31 190 ARG A CA 1
ATOM 1398 C C . ARG A 1 190 ? -6.855 -2.070 3.654 1.00 98.31 190 ARG A C 1
ATOM 1400 O O . ARG A 1 190 ? -7.199 -0.891 3.633 1.00 98.31 190 ARG A O 1
ATOM 1407 N N . VAL A 1 191 ? -5.698 -2.480 4.155 1.00 98.62 191 VAL A N 1
ATOM 1408 C CA . VAL A 1 191 ? -4.686 -1.590 4.728 1.00 98.62 191 VAL A CA 1
ATOM 1409 C C . VAL A 1 191 ? -3.383 -1.806 3.971 1.00 98.62 191 VAL A C 1
ATOM 1411 O O . VAL A 1 191 ? -2.955 -2.952 3.819 1.00 98.62 191 VAL A O 1
ATOM 1414 N N . ILE A 1 192 ? -2.763 -0.710 3.534 1.00 98.81 192 ILE A N 1
ATOM 1415 C CA . ILE A 1 192 ? -1.362 -0.670 3.114 1.00 98.81 192 ILE A CA 1
ATOM 1416 C C . ILE A 1 192 ? -0.567 0.000 4.234 1.00 98.81 192 ILE A C 1
ATOM 1418 O O . ILE A 1 192 ? -0.776 1.179 4.513 1.00 98.81 192 ILE A O 1
ATOM 1422 N N . GLY A 1 193 ? 0.309 -0.742 4.908 1.00 98.50 193 GLY A N 1
ATOM 1423 C CA . GLY A 1 193 ? 1.156 -0.187 5.968 1.00 98.50 193 GLY A CA 1
ATOM 1424 C C . GLY A 1 193 ? 2.415 0.445 5.383 1.00 98.50 193 GLY A C 1
ATOM 1425 O O . GLY A 1 193 ? 3.209 -0.267 4.775 1.00 98.50 193 GLY A O 1
ATOM 1426 N N . LYS A 1 194 ? 2.639 1.749 5.570 1.00 98.62 194 LYS A N 1
ATOM 1427 C CA . LYS A 1 194 ? 3.890 2.405 5.157 1.00 98.62 194 LYS A CA 1
ATOM 1428 C C . LYS A 1 194 ? 4.859 2.476 6.330 1.00 98.62 194 LYS A C 1
ATOM 1430 O O . LYS A 1 194 ? 4.544 3.065 7.364 1.00 98.62 194 LYS A O 1
ATOM 1435 N N . VAL A 1 195 ? 6.011 1.826 6.186 1.00 98.44 195 VAL A N 1
ATOM 1436 C CA . VAL A 1 195 ? 6.933 1.556 7.293 1.00 98.44 195 VAL A CA 1
ATOM 1437 C C . VAL A 1 195 ? 8.386 1.753 6.882 1.00 98.44 195 VAL A C 1
ATOM 1439 O O . VAL A 1 195 ? 8.802 1.378 5.790 1.00 98.44 195 VAL A O 1
ATOM 1442 N N . SER A 1 196 ? 9.187 2.250 7.818 1.00 97.62 196 SER A N 1
ATOM 1443 C CA . SER A 1 196 ? 10.648 2.303 7.715 1.00 97.62 196 SER A CA 1
ATOM 1444 C C . SER A 1 196 ? 11.332 1.301 8.658 1.00 97.62 196 SER A C 1
ATOM 1446 O O . SER A 1 196 ? 12.541 1.099 8.583 1.00 97.62 196 SER A O 1
ATOM 1448 N N . ARG A 1 197 ? 10.592 0.655 9.573 1.00 97.69 197 ARG A N 1
ATOM 1449 C CA . ARG A 1 197 ? 11.156 -0.162 10.663 1.00 97.69 197 ARG A CA 1
ATOM 1450 C C . ARG A 1 197 ? 10.605 -1.584 10.690 1.00 97.69 197 ARG A C 1
ATOM 1452 O O . ARG A 1 197 ? 9.409 -1.803 10.495 1.00 97.69 197 ARG A O 1
ATOM 1459 N N . VAL A 1 198 ? 11.485 -2.538 10.991 1.00 97.88 198 VAL A N 1
ATOM 1460 C CA . VAL A 1 198 ? 11.200 -3.984 10.985 1.00 97.88 198 VAL A CA 1
ATOM 1461 C C . VAL A 1 198 ? 10.133 -4.335 12.022 1.00 97.88 198 VAL A C 1
ATOM 1463 O O . VAL A 1 198 ? 9.176 -5.036 11.711 1.00 97.88 198 VAL A O 1
ATOM 1466 N N . GLU A 1 199 ? 10.235 -3.783 13.228 1.00 97.94 199 GLU A N 1
ATOM 1467 C CA . GLU A 1 199 ? 9.299 -4.030 14.325 1.00 97.94 199 GLU A CA 1
ATOM 1468 C C . GLU A 1 199 ? 7.890 -3.479 14.054 1.00 97.94 199 GLU A C 1
ATOM 1470 O O . GLU A 1 199 ? 6.907 -3.955 14.621 1.00 97.94 199 GLU A O 1
ATOM 1475 N N . VAL A 1 200 ? 7.757 -2.458 13.203 1.00 98.00 200 VAL A N 1
ATOM 1476 C CA . VAL A 1 200 ? 6.447 -1.941 12.778 1.00 98.00 200 VAL A CA 1
ATOM 1477 C C . VAL A 1 200 ? 5.888 -2.818 11.659 1.00 98.00 200 VAL A C 1
ATOM 1479 O O . VAL A 1 200 ? 4.731 -3.230 11.732 1.00 98.00 200 VAL A O 1
ATOM 1482 N N . ALA A 1 201 ? 6.718 -3.173 10.675 1.00 98.44 201 ALA A N 1
ATOM 1483 C CA . ALA A 1 201 ? 6.348 -4.090 9.600 1.00 98.44 201 ALA A CA 1
ATOM 1484 C C . ALA A 1 201 ? 5.847 -5.443 10.137 1.00 98.44 201 ALA A C 1
ATOM 1486 O O . ALA A 1 201 ? 4.821 -5.945 9.688 1.00 98.44 201 ALA A O 1
ATOM 1487 N N . GLU A 1 202 ? 6.508 -5.999 11.158 1.00 98.50 202 GLU A N 1
ATOM 1488 C CA . GLU A 1 202 ? 6.114 -7.266 11.790 1.00 98.50 202 GLU A CA 1
ATOM 1489 C C . GLU A 1 202 ? 4.701 -7.205 12.373 1.00 98.50 202 GLU A C 1
ATOM 1491 O O . GLU A 1 202 ? 3.934 -8.161 12.253 1.00 98.50 202 GLU A O 1
ATOM 1496 N N . ARG A 1 203 ? 4.318 -6.062 12.951 1.00 98.50 203 ARG A N 1
ATOM 1497 C CA . ARG A 1 203 ? 2.962 -5.858 13.470 1.00 98.50 203 ARG A CA 1
ATOM 1498 C C . ARG A 1 203 ? 1.929 -5.812 12.348 1.00 98.50 203 ARG A C 1
ATOM 1500 O O . ARG A 1 203 ? 0.866 -6.398 12.504 1.00 98.50 203 ARG A O 1
ATOM 1507 N N . PHE A 1 204 ? 2.239 -5.170 11.223 1.00 98.69 204 PHE A N 1
ATOM 1508 C CA . PHE A 1 204 ? 1.350 -5.136 10.058 1.00 98.69 204 PHE A CA 1
ATOM 1509 C C . PHE A 1 204 ? 1.191 -6.509 9.388 1.00 98.69 204 PHE A C 1
ATOM 1511 O O . PHE A 1 204 ? 0.087 -6.861 8.975 1.00 98.69 204 PHE A O 1
ATOM 1518 N N . PHE A 1 205 ? 2.257 -7.309 9.324 1.00 98.69 205 PHE A N 1
ATOM 1519 C CA . PHE A 1 205 ? 2.196 -8.680 8.803 1.00 98.69 205 PHE A CA 1
ATOM 1520 C C . PHE A 1 205 ? 1.569 -9.684 9.781 1.00 98.69 205 PHE A C 1
ATOM 1522 O O . PHE A 1 205 ? 1.163 -10.775 9.378 1.00 98.69 205 PHE A O 1
ATOM 1529 N N . SER A 1 206 ? 1.490 -9.348 11.066 1.00 98.31 206 SER A N 1
ATOM 1530 C CA . SER A 1 206 ? 0.838 -10.179 12.079 1.00 98.31 206 SER A CA 1
ATOM 1531 C C . SER A 1 206 ? -0.683 -9.992 12.070 1.00 98.31 206 SER A C 1
ATOM 1533 O O . SER A 1 206 ? -1.174 -8.981 11.560 1.00 98.31 206 SER A O 1
ATOM 1535 N N . PRO A 1 207 ? -1.454 -10.928 12.653 1.00 98.19 207 PRO A N 1
ATOM 1536 C CA . PRO A 1 207 ? -2.875 -10.713 12.883 1.00 98.19 207 PRO A CA 1
ATOM 1537 C C . PRO A 1 207 ? -3.124 -9.609 13.910 1.00 98.19 207 PRO A C 1
ATOM 1539 O O . PRO A 1 207 ? -2.236 -9.231 14.682 1.00 98.19 207 PRO A O 1
ATOM 1542 N N . ALA A 1 208 ? -4.360 -9.111 13.947 1.00 97.75 208 ALA A N 1
ATOM 1543 C CA . ALA A 1 208 ? -4.759 -8.108 14.923 1.00 97.75 208 ALA A CA 1
ATOM 1544 C C . ALA A 1 208 ? -4.525 -8.610 16.368 1.00 97.75 208 ALA A C 1
ATOM 1546 O O . ALA A 1 208 ? -4.914 -9.735 16.694 1.00 97.75 208 ALA A O 1
ATOM 1547 N N . PRO A 1 209 ? -3.925 -7.795 17.260 1.00 98.06 209 PRO A N 1
ATOM 1548 C CA . PRO A 1 209 ? -3.722 -8.173 18.654 1.00 98.06 209 PRO A CA 1
ATOM 1549 C C . PRO A 1 209 ? -5.028 -8.583 19.346 1.00 98.06 209 PRO A C 1
ATOM 1551 O O . PRO A 1 209 ? -6.013 -7.846 19.308 1.00 98.06 209 PRO A O 1
ATOM 1554 N N . GLU A 1 210 ? -5.010 -9.711 20.060 1.00 98.00 210 GLU A N 1
ATOM 1555 C CA . GLU A 1 210 ? -6.196 -10.272 20.728 1.00 98.00 210 GLU A CA 1
ATOM 1556 C C . GLU A 1 210 ? -6.875 -9.266 21.673 1.00 98.00 210 GLU A C 1
ATOM 1558 O O . GLU A 1 210 ? -8.100 -9.217 21.751 1.00 98.00 210 GLU A O 1
ATOM 1563 N N . LYS A 1 211 ? -6.088 -8.411 22.344 1.00 98.38 211 LYS A N 1
ATOM 1564 C CA . LYS A 1 211 ? -6.611 -7.340 23.208 1.00 98.38 211 LYS A CA 1
ATOM 1565 C C . LYS A 1 211 ? -7.561 -6.395 22.462 1.00 98.38 211 LYS A C 1
ATOM 1567 O O . LYS A 1 211 ? -8.610 -6.060 22.994 1.00 98.38 211 LYS A O 1
ATOM 1572 N N . PHE A 1 212 ? -7.219 -6.021 21.227 1.00 98.56 212 PHE A N 1
ATOM 1573 C CA . PHE A 1 212 ? -8.033 -5.126 20.411 1.00 98.56 212 PHE A CA 1
ATOM 1574 C C . PHE A 1 212 ? -9.268 -5.853 19.892 1.00 98.56 212 PHE A C 1
ATOM 1576 O O . PHE A 1 212 ? -10.357 -5.302 19.934 1.00 98.56 212 PHE A O 1
ATOM 1583 N N . LEU A 1 213 ? -9.133 -7.117 19.485 1.00 98.69 213 LEU A N 1
ATOM 1584 C CA . LEU A 1 213 ? -10.276 -7.920 19.049 1.00 98.69 213 LEU A CA 1
ATOM 1585 C C . LEU A 1 213 ? -11.304 -8.119 20.174 1.00 98.69 213 LEU A C 1
ATOM 1587 O O . LEU A 1 213 ? -12.495 -7.925 19.951 1.00 98.69 213 LEU A O 1
ATOM 1591 N N . LYS A 1 214 ? -10.854 -8.437 21.394 1.00 98.56 214 LYS A N 1
ATOM 1592 C CA . LYS A 1 214 ? -11.724 -8.552 22.578 1.00 98.56 214 LYS A CA 1
ATOM 1593 C C . LYS A 1 214 ? -12.438 -7.244 22.896 1.00 98.56 214 LYS A C 1
ATOM 1595 O O . LYS A 1 214 ? -13.621 -7.260 23.221 1.00 98.56 214 LYS A O 1
ATOM 1600 N N . GLU A 1 215 ? -11.726 -6.129 22.791 1.00 98.62 215 GLU A N 1
ATOM 1601 C CA . GLU A 1 215 ? -12.286 -4.801 23.020 1.00 98.62 215 GLU A CA 1
ATOM 1602 C C . GLU A 1 215 ? -13.324 -4.412 21.957 1.00 98.62 215 GLU A C 1
ATOM 1604 O O . GLU A 1 215 ? -14.383 -3.892 22.291 1.00 98.62 215 GLU A O 1
ATOM 1609 N N . LEU A 1 216 ? -13.085 -4.717 20.680 1.00 98.62 216 LEU A N 1
ATOM 1610 C CA . LEU A 1 216 ? -14.071 -4.470 19.623 1.00 98.62 216 LEU A CA 1
ATOM 1611 C C . LEU A 1 216 ? -15.320 -5.347 19.782 1.00 98.62 216 LEU A C 1
ATOM 1613 O O . LEU A 1 216 ? -16.432 -4.881 19.537 1.00 98.62 216 LEU A O 1
ATOM 1617 N N . VAL A 1 217 ? -15.160 -6.592 20.246 1.00 98.69 217 VAL A N 1
ATOM 1618 C CA . VAL A 1 217 ? -16.294 -7.468 20.576 1.00 98.69 217 VAL A CA 1
ATOM 1619 C C . VAL A 1 217 ? -17.087 -6.928 21.765 1.00 98.69 217 VAL A C 1
ATOM 1621 O O . VAL A 1 217 ? -18.314 -6.895 21.707 1.00 98.69 217 VAL A O 1
ATOM 1624 N N . SER A 1 218 ? -16.424 -6.460 22.828 1.00 98.56 218 SER A N 1
ATOM 1625 C CA . SER A 1 218 ? -17.127 -5.912 23.998 1.00 98.56 218 SER A CA 1
ATOM 1626 C C . SER A 1 218 ? -17.884 -4.619 23.685 1.00 98.56 218 SER A C 1
ATOM 1628 O O . SER A 1 218 ? -18.923 -4.361 24.289 1.00 98.56 218 SER A O 1
ATOM 1630 N N . ARG A 1 219 ? -17.403 -3.837 22.711 1.00 98.06 219 ARG A N 1
ATOM 1631 C CA . ARG A 1 219 ? -18.073 -2.639 22.182 1.00 98.06 219 ARG A CA 1
ATOM 1632 C C . ARG A 1 219 ? -19.196 -2.949 21.183 1.00 98.06 219 ARG A C 1
ATOM 1634 O O . ARG A 1 219 ? -19.893 -2.032 20.763 1.00 98.06 219 ARG A O 1
ATOM 1641 N N . GLY A 1 220 ? -19.377 -4.213 20.790 1.00 98.12 220 GLY A N 1
ATOM 1642 C CA . GLY A 1 220 ? -20.354 -4.615 19.772 1.00 98.12 220 GLY A CA 1
ATOM 1643 C C . GLY A 1 220 ? -19.981 -4.193 18.346 1.00 98.12 220 GLY A C 1
ATOM 1644 O O . GLY A 1 220 ? -20.824 -4.235 17.454 1.00 98.12 220 GLY A O 1
ATOM 1645 N N . GLU A 1 221 ? -18.731 -3.788 18.119 1.00 97.69 221 GLU A N 1
ATOM 1646 C CA . GLU A 1 221 ? -18.216 -3.380 16.807 1.00 97.69 221 GLU A CA 1
ATOM 1647 C C . GLU A 1 221 ? -17.749 -4.581 15.969 1.00 97.69 221 GLU A C 1
ATOM 1649 O O . GLU A 1 221 ? -17.672 -4.488 14.745 1.00 97.69 221 GLU A O 1
ATOM 1654 N N . LEU A 1 222 ? -17.474 -5.714 16.626 1.00 98.25 222 LEU A N 1
ATOM 1655 C CA . LEU A 1 222 ? -17.261 -7.020 16.007 1.00 98.25 222 LEU A CA 1
ATOM 1656 C C . LEU A 1 222 ? -18.115 -8.088 16.690 1.00 98.25 222 LEU A C 1
ATOM 1658 O O . LEU A 1 222 ? -18.351 -8.048 17.897 1.00 98.25 222 LEU A O 1
ATOM 1662 N N . THR A 1 223 ? -18.500 -9.114 15.938 1.00 98.44 223 THR A N 1
ATOM 1663 C CA . THR A 1 223 ? -18.986 -10.365 16.531 1.00 98.44 223 THR A CA 1
ATOM 1664 C C . THR A 1 223 ? -17.812 -11.250 16.980 1.00 98.44 223 THR A C 1
ATOM 1666 O O . THR A 1 223 ? -16.694 -11.112 16.468 1.00 98.44 223 THR A O 1
ATOM 1669 N N . PRO A 1 224 ? -18.031 -12.219 17.892 1.00 98.25 224 PRO A N 1
ATOM 1670 C CA . PRO A 1 224 ? -17.006 -13.204 18.242 1.00 98.25 224 PRO A CA 1
ATOM 1671 C C . PRO A 1 224 ? -16.465 -13.974 17.029 1.00 98.25 224 PRO A C 1
ATOM 1673 O O . PRO A 1 224 ? -15.270 -14.248 16.957 1.00 98.25 224 PRO A O 1
ATOM 1676 N N . GLU A 1 225 ? -17.322 -14.283 16.052 1.00 98.06 225 GLU A N 1
ATOM 1677 C CA . GLU A 1 225 ? -16.914 -14.928 14.800 1.00 98.06 225 GLU A CA 1
ATOM 1678 C C . GLU A 1 225 ? -15.993 -14.019 13.976 1.00 98.06 225 GLU A C 1
ATOM 1680 O O . GLU A 1 225 ? -14.945 -14.459 13.510 1.00 98.06 225 GLU A O 1
ATOM 1685 N N . GLN A 1 226 ? -16.320 -12.732 13.847 1.00 98.44 226 GLN A N 1
ATOM 1686 C CA . GLN A 1 226 ? -15.468 -11.776 13.138 1.00 98.44 226 GLN A CA 1
ATOM 1687 C C . GLN A 1 226 ? -14.093 -11.628 13.792 1.00 98.44 226 GLN A C 1
ATOM 1689 O O . GLN A 1 226 ? -13.083 -11.589 13.091 1.00 98.44 226 GLN A O 1
ATOM 1694 N N . ALA A 1 227 ? -14.034 -11.612 15.126 1.00 98.50 227 ALA A N 1
ATOM 1695 C CA . ALA A 1 227 ? -12.772 -11.618 15.859 1.00 98.50 227 ALA A CA 1
ATOM 1696 C C . ALA A 1 227 ? -11.952 -12.896 15.599 1.00 98.50 227 ALA A C 1
ATOM 1698 O O . ALA A 1 227 ? -10.736 -12.818 15.424 1.00 98.50 227 ALA A O 1
ATOM 1699 N N . GLN A 1 228 ? -12.5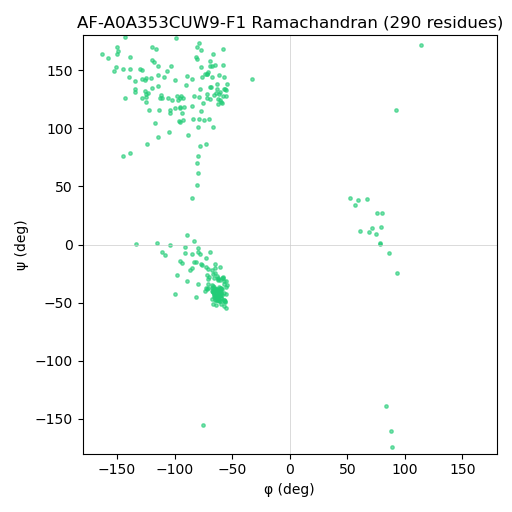98 -14.064 15.513 1.00 98.19 228 GLN A N 1
ATOM 1700 C CA . GLN A 1 228 ? -11.922 -15.311 15.136 1.00 98.19 228 GLN A CA 1
ATOM 1701 C C . GLN A 1 228 ? -11.396 -15.272 13.699 1.00 98.19 228 GLN A C 1
ATOM 1703 O O . GLN A 1 228 ? -10.296 -15.740 13.446 1.00 98.19 228 GLN A O 1
ATOM 1708 N N . LEU A 1 229 ? -12.137 -14.698 12.749 1.00 98.38 229 LEU A N 1
ATOM 1709 C CA . LEU A 1 229 ? -11.645 -14.531 11.378 1.00 98.38 229 LEU A CA 1
ATOM 1710 C C . LEU A 1 229 ? -10.466 -13.550 11.315 1.00 98.38 229 LEU A C 1
ATOM 1712 O O . LEU A 1 229 ? -9.496 -13.790 10.599 1.00 98.38 229 LEU A O 1
ATOM 1716 N N . ALA A 1 230 ? -10.525 -12.465 12.090 1.00 98.12 230 ALA A N 1
ATOM 1717 C CA . ALA A 1 230 ? -9.492 -11.436 12.127 1.00 98.12 230 ALA A CA 1
ATOM 1718 C C . ALA A 1 230 ? -8.147 -11.941 12.676 1.00 98.12 230 ALA A C 1
ATOM 1720 O O . ALA A 1 230 ? -7.105 -11.382 12.339 1.00 98.12 230 ALA A O 1
ATOM 1721 N N . SER A 1 231 ? -8.146 -13.001 13.490 1.00 97.00 231 SER A N 1
ATOM 1722 C CA . SER A 1 231 ? -6.913 -13.625 13.990 1.00 97.00 231 SER A CA 1
ATOM 1723 C C . SER A 1 231 ? -6.220 -14.530 12.960 1.00 97.00 231 SER A C 1
ATOM 1725 O O . SER A 1 231 ? -5.090 -14.960 13.190 1.00 97.00 231 SER A O 1
ATOM 1727 N N . LEU A 1 232 ? -6.866 -14.791 11.817 1.00 97.00 232 LEU A N 1
ATOM 1728 C CA . LEU A 1 232 ? -6.375 -15.666 10.745 1.00 97.00 232 LEU A CA 1
ATOM 1729 C C . LEU A 1 232 ? -5.834 -14.899 9.530 1.00 97.00 232 LEU A C 1
ATOM 1731 O O . LEU A 1 232 ? -5.398 -15.516 8.558 1.00 97.00 232 LEU A O 1
ATOM 1735 N N . VAL A 1 233 ? -5.875 -13.567 9.558 1.00 97.88 233 VAL A N 1
ATOM 1736 C CA . VAL A 1 233 ? -5.444 -12.700 8.453 1.00 97.88 233 VAL A CA 1
ATOM 1737 C C . VAL A 1 233 ? -4.463 -11.644 8.957 1.00 97.88 233 VAL A C 1
ATOM 1739 O O . VAL A 1 233 ? -4.569 -11.231 10.112 1.00 97.88 233 VAL A O 1
ATOM 1742 N N . PRO A 1 234 ? -3.524 -11.170 8.121 1.00 98.44 234 PRO A N 1
ATOM 1743 C CA . PRO A 1 234 ? -2.642 -10.080 8.509 1.00 98.44 234 PRO A CA 1
ATOM 1744 C C . PRO A 1 234 ? -3.421 -8.762 8.627 1.00 98.44 234 PRO A C 1
ATOM 1746 O O . PRO A 1 234 ? -4.437 -8.545 7.944 1.00 98.44 234 PRO A O 1
ATOM 1749 N N . VAL A 1 235 ? -2.913 -7.846 9.457 1.00 98.62 235 VAL A N 1
ATOM 1750 C CA . VAL A 1 235 ? -3.447 -6.480 9.549 1.00 98.62 235 VAL A CA 1
ATOM 1751 C C . VAL A 1 235 ? -3.317 -5.752 8.211 1.00 98.62 235 VAL A C 1
ATOM 1753 O O . VAL A 1 235 ? -4.269 -5.098 7.793 1.00 98.62 235 VAL A O 1
ATOM 1756 N N . ALA A 1 236 ? -2.191 -5.906 7.513 1.00 98.25 236 ALA A N 1
ATOM 1757 C CA . ALA A 1 236 ? -1.999 -5.416 6.154 1.00 98.25 236 ALA A CA 1
ATOM 1758 C C . ALA A 1 236 ? -1.551 -6.542 5.216 1.00 98.25 236 ALA A C 1
ATOM 1760 O O . ALA A 1 236 ? -0.620 -7.292 5.502 1.00 98.25 236 ALA A O 1
ATOM 1761 N N . GLU A 1 237 ? -2.214 -6.635 4.064 1.00 95.19 237 GLU A N 1
ATOM 1762 C CA . GLU A 1 237 ? -1.806 -7.526 2.968 1.00 95.19 237 GLU A CA 1
ATOM 1763 C C . GLU A 1 237 ? -0.694 -6.910 2.118 1.00 95.19 237 GLU A C 1
ATOM 1765 O O . GLU A 1 237 ? -0.049 -7.619 1.353 1.00 95.19 237 GLU A O 1
ATOM 1770 N N . ASP A 1 238 ? -0.464 -5.607 2.265 1.00 98.69 238 ASP A N 1
ATOM 1771 C CA . ASP A 1 238 ? 0.527 -4.834 1.533 1.00 98.69 238 ASP A CA 1
ATOM 1772 C C . ASP A 1 238 ? 1.293 -3.944 2.510 1.00 98.69 238 ASP A C 1
ATOM 1774 O O . ASP A 1 238 ? 0.700 -3.235 3.326 1.00 98.69 238 ASP A O 1
ATOM 1778 N N . VAL A 1 239 ? 2.617 -3.966 2.426 1.00 98.81 239 VAL A N 1
ATOM 1779 C CA . VAL A 1 239 ? 3.485 -3.077 3.195 1.00 98.81 239 VAL A CA 1
ATOM 1780 C C . VAL A 1 239 ? 4.406 -2.332 2.241 1.00 98.81 239 VAL A C 1
ATOM 1782 O O . VAL A 1 239 ? 5.076 -2.945 1.415 1.00 98.81 239 VAL A O 1
ATOM 1785 N N . THR A 1 240 ? 4.461 -1.012 2.370 1.00 98.81 240 THR A N 1
ATOM 1786 C CA . THR A 1 240 ? 5.411 -0.161 1.653 1.00 98.81 240 THR A CA 1
ATOM 1787 C C . THR A 1 240 ? 6.634 0.054 2.533 1.00 98.81 240 THR A C 1
ATOM 1789 O O . THR A 1 240 ? 6.539 0.709 3.571 1.00 98.81 240 THR A O 1
ATOM 1792 N N . ALA A 1 241 ? 7.780 -0.479 2.114 1.00 98.62 241 ALA A N 1
ATOM 1793 C CA . ALA A 1 241 ? 9.076 -0.157 2.695 1.00 98.62 241 ALA A CA 1
ATOM 1794 C C . ALA A 1 241 ? 9.505 1.247 2.235 1.00 98.62 241 ALA A C 1
ATOM 1796 O O . ALA A 1 241 ? 9.848 1.449 1.070 1.00 98.62 241 ALA A O 1
ATOM 1797 N N . GLU A 1 242 ? 9.456 2.223 3.136 1.00 98.44 242 GLU A N 1
ATOM 1798 C CA . GLU A 1 242 ? 9.811 3.616 2.859 1.00 98.44 242 GLU A CA 1
ATOM 1799 C C . GLU A 1 242 ? 11.271 3.878 3.247 1.00 98.44 242 GLU A C 1
ATOM 1801 O O . GLU A 1 242 ? 11.624 3.922 4.429 1.00 98.44 242 GLU A O 1
ATOM 1806 N N . GLY A 1 243 ? 12.129 3.987 2.229 1.00 97.56 243 GLY A N 1
ATOM 1807 C CA . GLY A 1 243 ? 13.516 4.421 2.372 1.00 97.56 243 GLY A CA 1
ATOM 1808 C C . GLY A 1 243 ? 13.629 5.934 2.585 1.00 97.56 243 GLY A C 1
ATOM 1809 O O . GLY A 1 243 ? 12.705 6.590 3.063 1.00 97.56 243 GLY A O 1
ATOM 1810 N N . ASP A 1 244 ? 14.776 6.502 2.224 1.00 97.38 244 ASP A N 1
ATOM 1811 C CA . ASP A 1 244 ? 14.982 7.949 2.261 1.00 97.38 244 ASP A CA 1
ATOM 1812 C C . ASP A 1 244 ? 14.015 8.674 1.311 1.00 97.38 244 ASP A C 1
ATOM 1814 O O . ASP A 1 244 ? 13.908 8.342 0.127 1.00 97.38 244 ASP A O 1
ATOM 1818 N N . SER A 1 245 ? 13.261 9.632 1.842 1.00 96.12 245 SER A N 1
ATOM 1819 C CA . SER A 1 245 ? 12.107 10.235 1.173 1.00 96.12 245 SER A CA 1
ATOM 1820 C C . SER A 1 245 ? 11.913 11.693 1.594 1.00 96.12 245 SER A C 1
ATOM 1822 O O . SER A 1 245 ? 12.520 12.178 2.547 1.00 96.12 245 SER A O 1
ATOM 1824 N N . GLY A 1 246 ? 11.071 12.424 0.860 1.00 94.06 246 GLY A N 1
ATOM 1825 C CA . GLY A 1 246 ? 10.676 13.775 1.257 1.00 94.06 246 GLY A CA 1
ATOM 1826 C C . GLY A 1 246 ? 9.743 13.765 2.473 1.00 94.06 246 GLY A C 1
ATOM 1827 O O . GLY A 1 246 ? 8.925 12.863 2.631 1.00 94.06 246 GLY A O 1
ATOM 1828 N N . GLY A 1 247 ? 9.813 14.808 3.304 1.00 93.31 247 GLY A N 1
ATOM 1829 C CA . GLY A 1 247 ? 8.996 14.920 4.515 1.00 93.31 247 GLY A CA 1
ATOM 1830 C C . GLY A 1 247 ? 9.606 14.180 5.709 1.00 93.31 247 GLY A C 1
ATOM 1831 O O . GLY A 1 247 ? 10.807 14.279 5.949 1.00 93.31 247 GLY A O 1
ATOM 1832 N N . HIS A 1 248 ? 8.774 13.490 6.496 1.00 90.62 248 HIS A N 1
ATOM 1833 C CA . HIS A 1 248 ? 9.243 12.706 7.642 1.00 90.62 248 HIS A CA 1
ATOM 1834 C C . HIS A 1 248 ? 9.906 11.413 7.161 1.00 90.62 248 HIS A C 1
ATOM 1836 O O . HIS A 1 248 ? 9.252 10.593 6.523 1.00 90.62 248 HIS A O 1
ATOM 1842 N N . THR A 1 249 ? 11.172 11.203 7.516 1.00 92.44 249 THR A N 1
ATOM 1843 C CA . THR A 1 249 ? 11.913 9.988 7.165 1.00 92.44 249 THR A CA 1
ATOM 1844 C C . THR A 1 249 ? 12.976 9.665 8.217 1.00 92.44 249 THR A C 1
ATOM 1846 O O . THR A 1 249 ? 13.491 10.557 8.889 1.00 92.44 249 THR A O 1
ATOM 1849 N N . ASP A 1 250 ? 13.311 8.378 8.345 1.00 92.31 250 ASP A N 1
ATOM 1850 C CA . ASP A 1 250 ? 14.470 7.893 9.110 1.00 92.31 250 ASP A CA 1
ATOM 1851 C C . ASP A 1 250 ? 15.749 7.828 8.225 1.00 92.31 250 ASP A C 1
ATOM 1853 O O . ASP A 1 250 ? 16.746 7.230 8.633 1.00 92.31 250 ASP A O 1
ATOM 1857 N N . ASN A 1 251 ? 15.703 8.350 6.987 1.00 94.69 251 ASN A N 1
ATOM 1858 C CA . ASN A 1 251 ? 16.786 8.360 5.987 1.00 94.69 251 ASN A CA 1
ATOM 1859 C C . ASN A 1 251 ? 17.400 6.974 5.705 1.00 94.69 251 ASN A C 1
ATOM 1861 O O . ASN A 1 251 ? 18.617 6.807 5.578 1.00 94.69 251 ASN A O 1
ATOM 1865 N N . ARG A 1 252 ? 16.562 5.934 5.641 1.00 96.12 252 ARG A N 1
ATOM 1866 C CA . ARG A 1 252 ? 17.043 4.557 5.465 1.00 96.12 252 ARG A CA 1
ATOM 1867 C C . ARG A 1 252 ? 17.423 4.277 4.008 1.00 96.12 252 ARG A C 1
ATOM 1869 O O . ARG A 1 252 ? 16.615 4.529 3.117 1.00 96.12 252 ARG A O 1
ATOM 1876 N N . PRO A 1 253 ? 18.585 3.657 3.736 1.00 97.75 253 PRO A N 1
ATOM 1877 C CA . PRO A 1 253 ? 18.918 3.220 2.385 1.00 97.75 253 PRO A CA 1
ATOM 1878 C C . PRO A 1 253 ? 17.909 2.180 1.890 1.00 97.75 253 PRO A C 1
ATOM 1880 O O . PRO A 1 253 ? 17.783 1.106 2.488 1.00 97.75 253 PRO A O 1
ATOM 1883 N N . LEU A 1 254 ? 17.219 2.469 0.782 1.00 97.81 254 LEU A N 1
ATOM 1884 C CA . LEU A 1 254 ? 16.196 1.568 0.242 1.00 97.81 254 LEU A CA 1
ATOM 1885 C C . LEU A 1 254 ? 16.774 0.185 -0.097 1.00 97.81 254 LEU A C 1
ATOM 1887 O O . LEU A 1 254 ? 16.160 -0.834 0.213 1.00 97.81 254 LEU A O 1
ATOM 1891 N N . VAL A 1 255 ? 18.001 0.156 -0.629 1.00 97.69 255 VAL A N 1
ATOM 1892 C CA . VAL A 1 255 ? 18.751 -1.068 -0.968 1.00 97.69 255 VAL A CA 1
ATOM 1893 C C . VAL A 1 255 ? 19.021 -1.987 0.229 1.00 97.69 255 VAL A C 1
ATOM 1895 O O . VAL A 1 255 ? 19.255 -3.173 0.033 1.00 97.69 255 VAL A O 1
ATOM 1898 N N . ASN A 1 256 ? 18.942 -1.471 1.461 1.00 97.88 256 ASN A N 1
ATOM 1899 C CA . ASN A 1 256 ? 19.043 -2.271 2.683 1.00 97.88 256 ASN A CA 1
ATOM 1900 C C . ASN A 1 256 ? 17.657 -2.572 3.264 1.00 97.88 256 ASN A C 1
ATOM 1902 O O . ASN A 1 256 ? 17.388 -3.689 3.708 1.00 97.88 256 ASN A O 1
ATOM 1906 N N . LEU A 1 257 ? 16.770 -1.572 3.278 1.00 98.50 257 LEU A N 1
ATOM 1907 C CA . LEU A 1 257 ? 15.453 -1.691 3.891 1.00 98.50 257 LEU A CA 1
ATOM 1908 C C . LEU A 1 257 ? 14.561 -2.685 3.140 1.00 98.50 257 LEU A C 1
ATOM 1910 O O . LEU A 1 257 ? 14.019 -3.594 3.763 1.00 98.50 257 LEU A O 1
ATOM 1914 N N . LEU A 1 258 ? 14.433 -2.548 1.819 1.00 98.62 258 LEU A N 1
ATOM 1915 C CA . LEU A 1 258 ? 13.554 -3.392 1.009 1.00 98.62 258 LEU A CA 1
ATOM 1916 C C . LEU A 1 258 ? 13.850 -4.896 1.174 1.00 98.62 258 LEU A C 1
ATOM 1918 O O . LEU A 1 258 ? 12.933 -5.622 1.567 1.00 98.62 258 LEU A O 1
ATOM 1922 N N . PRO A 1 259 ? 15.089 -5.395 0.968 1.00 98.62 259 PRO A N 1
ATOM 1923 C CA . PRO A 1 259 ? 15.370 -6.817 1.170 1.00 98.62 259 PRO A CA 1
ATOM 1924 C C . PRO A 1 259 ? 15.151 -7.268 2.622 1.00 98.62 259 PRO A C 1
ATOM 1926 O O . PRO A 1 259 ? 14.728 -8.400 2.845 1.00 98.62 259 PRO A O 1
ATOM 1929 N N . THR A 1 260 ? 15.355 -6.387 3.608 1.00 98.69 260 THR A N 1
ATOM 1930 C CA . THR A 1 260 ? 15.080 -6.696 5.022 1.00 98.69 260 THR A CA 1
ATOM 1931 C C . THR A 1 260 ? 13.584 -6.927 5.271 1.00 98.69 260 THR A C 1
ATOM 1933 O O . THR A 1 260 ? 13.211 -7.893 5.938 1.00 98.69 260 THR A O 1
ATOM 1936 N N . ILE A 1 261 ? 12.710 -6.075 4.724 1.00 98.81 261 ILE A N 1
ATOM 1937 C CA . ILE A 1 261 ? 11.253 -6.218 4.877 1.00 98.81 261 ILE A CA 1
ATOM 1938 C C . ILE A 1 261 ? 10.720 -7.415 4.073 1.00 98.81 261 ILE A C 1
ATOM 1940 O O . ILE A 1 261 ? 9.822 -8.108 4.551 1.00 98.81 261 ILE A O 1
ATOM 1944 N N . ILE A 1 262 ? 11.305 -7.722 2.909 1.00 98.81 262 ILE A N 1
ATOM 1945 C CA . ILE A 1 262 ? 10.987 -8.944 2.148 1.00 98.81 262 ILE A CA 1
ATOM 1946 C C . ILE A 1 262 ? 11.325 -10.196 2.967 1.00 98.81 262 ILE A C 1
ATOM 1948 O O . ILE A 1 262 ? 10.466 -11.060 3.133 1.00 98.81 262 ILE A O 1
ATOM 1952 N N . ALA A 1 263 ? 12.528 -10.271 3.548 1.00 98.75 263 ALA A N 1
ATOM 1953 C CA . ALA A 1 263 ? 12.932 -11.405 4.380 1.00 98.75 263 ALA A CA 1
ATOM 1954 C C . ALA A 1 263 ? 12.022 -11.575 5.611 1.00 98.75 263 ALA A C 1
ATOM 1956 O O . ALA A 1 263 ? 11.664 -12.695 5.982 1.00 98.75 263 ALA A O 1
ATOM 1957 N N . LEU A 1 264 ? 11.597 -10.463 6.224 1.00 98.75 264 LEU A N 1
ATOM 1958 C CA . LEU A 1 264 ? 10.615 -10.477 7.306 1.00 98.75 264 LEU A CA 1
ATOM 1959 C C . LEU A 1 264 ? 9.263 -11.041 6.844 1.00 98.75 264 LEU A C 1
ATOM 1961 O O . LEU A 1 264 ? 8.699 -11.895 7.530 1.00 98.75 264 LEU A O 1
ATOM 1965 N N . ARG A 1 265 ? 8.749 -10.579 5.696 1.00 98.69 265 ARG A N 1
ATOM 1966 C CA . ARG A 1 265 ? 7.498 -11.084 5.113 1.00 98.69 265 ARG A CA 1
ATOM 1967 C C . ARG A 1 265 ? 7.586 -12.587 4.890 1.00 98.69 265 ARG A C 1
ATOM 1969 O O . ARG A 1 265 ? 6.669 -13.300 5.288 1.00 98.69 265 ARG A O 1
ATOM 1976 N N . ASP A 1 266 ? 8.669 -13.065 4.280 1.00 98.62 266 ASP A N 1
ATOM 1977 C CA . ASP A 1 266 ? 8.861 -14.485 3.969 1.00 98.62 266 ASP A CA 1
ATOM 1978 C C . ASP A 1 266 ? 8.859 -15.342 5.245 1.00 98.62 266 ASP A C 1
ATOM 1980 O O . ASP A 1 266 ? 8.168 -16.361 5.303 1.00 98.62 266 ASP A O 1
ATOM 1984 N N . ARG A 1 267 ? 9.552 -14.888 6.301 1.00 98.56 267 ARG A N 1
ATOM 1985 C CA . ARG A 1 267 ? 9.546 -15.546 7.616 1.00 98.56 267 ARG A CA 1
ATOM 1986 C C . ARG A 1 267 ? 8.137 -15.625 8.205 1.00 98.56 267 ARG A C 1
ATOM 1988 O O . ARG A 1 267 ? 7.694 -16.706 8.583 1.00 98.56 267 ARG A O 1
ATOM 1995 N N . ILE A 1 268 ? 7.413 -14.507 8.253 1.00 98.25 268 ILE A N 1
ATOM 1996 C CA . ILE A 1 268 ? 6.061 -14.472 8.831 1.00 98.25 268 ILE A CA 1
ATOM 1997 C C . ILE A 1 268 ? 5.093 -15.322 8.007 1.00 98.25 268 ILE A C 1
ATOM 1999 O O . ILE A 1 268 ? 4.266 -16.029 8.577 1.00 98.25 268 ILE A O 1
ATOM 2003 N N . GLN A 1 269 ? 5.202 -15.309 6.678 1.00 98.06 269 GLN A N 1
ATOM 2004 C CA . GLN A 1 269 ? 4.388 -16.168 5.824 1.00 98.06 269 GLN A CA 1
ATOM 2005 C C . GLN A 1 269 ? 4.661 -17.653 6.094 1.00 98.06 269 GLN A C 1
ATOM 2007 O O . GLN A 1 269 ? 3.712 -18.433 6.145 1.00 98.06 269 GLN A O 1
ATOM 2012 N N . ALA A 1 270 ? 5.922 -18.047 6.292 1.00 98.25 270 ALA A N 1
ATOM 2013 C CA . ALA A 1 270 ? 6.276 -19.420 6.649 1.00 98.25 270 ALA A CA 1
ATOM 2014 C C . ALA A 1 270 ? 5.733 -19.823 8.033 1.00 98.25 270 ALA A C 1
ATOM 2016 O O . ALA A 1 270 ? 5.257 -20.943 8.199 1.00 98.25 270 ALA A O 1
ATOM 2017 N N . GLU A 1 271 ? 5.756 -18.909 9.008 1.00 97.88 271 GLU A N 1
ATOM 2018 C CA . GLU A 1 271 ? 5.237 -19.137 10.364 1.00 97.88 271 GLU A CA 1
ATOM 2019 C C . GLU A 1 271 ? 3.701 -19.186 10.423 1.00 97.88 271 GLU A C 1
ATOM 2021 O O . GLU A 1 271 ? 3.130 -19.959 11.192 1.00 97.88 271 GLU A O 1
ATOM 2026 N N . ARG A 1 272 ? 3.016 -18.334 9.649 1.00 96.56 272 ARG A N 1
ATOM 2027 C CA . ARG A 1 272 ? 1.558 -18.134 9.732 1.00 96.56 272 ARG A CA 1
ATOM 2028 C C . ARG A 1 272 ? 0.768 -18.915 8.692 1.00 96.56 272 ARG A C 1
ATOM 2030 O O . ARG A 1 272 ? -0.401 -19.201 8.929 1.00 96.56 272 ARG A O 1
ATOM 2037 N N . GLY A 1 273 ? 1.372 -19.228 7.548 1.00 96.69 273 GLY A N 1
ATOM 2038 C CA . GLY A 1 273 ? 0.718 -19.966 6.471 1.00 96.69 273 GLY A CA 1
ATOM 2039 C C . GLY A 1 273 ? -0.534 -19.274 5.926 1.00 96.69 273 GLY A C 1
ATOM 2040 O O . GLY A 1 273 ? -1.518 -19.952 5.635 1.00 96.69 273 GLY A O 1
ATOM 2041 N N . TYR A 1 274 ? -0.534 -17.938 5.805 1.00 96.69 274 TYR A N 1
ATOM 2042 C CA . TYR A 1 274 ? -1.701 -17.222 5.282 1.00 96.69 274 TYR A CA 1
ATOM 2043 C C . TYR A 1 274 ? -2.070 -17.722 3.883 1.00 96.69 274 TYR A C 1
ATOM 2045 O O . TYR A 1 274 ? -1.195 -17.988 3.058 1.00 96.69 274 TYR A O 1
ATOM 2053 N N . ALA A 1 275 ? -3.372 -17.772 3.588 1.00 92.69 275 ALA A N 1
ATOM 2054 C CA . ALA A 1 275 ? -3.879 -18.203 2.283 1.00 92.69 275 ALA A CA 1
ATOM 2055 C C . ALA A 1 275 ? -3.338 -17.351 1.118 1.00 92.69 275 ALA A C 1
ATOM 2057 O O . ALA A 1 275 ? -3.215 -17.832 -0.007 1.00 92.69 275 ALA A O 1
ATOM 2058 N N . ARG A 1 276 ? -3.011 -16.083 1.389 1.00 91.50 276 ARG A N 1
ATOM 2059 C CA . ARG A 1 276 ? -2.313 -15.181 0.472 1.00 91.50 276 ARG A CA 1
ATOM 2060 C C . ARG A 1 276 ? -1.130 -14.578 1.211 1.00 91.50 276 ARG A C 1
ATOM 2062 O O . ARG A 1 276 ? -1.316 -14.004 2.283 1.00 91.50 276 ARG A O 1
ATOM 2069 N N . ALA A 1 277 ? 0.061 -14.706 0.636 1.00 94.69 277 ALA A N 1
ATOM 2070 C CA . ALA A 1 277 ? 1.247 -14.086 1.202 1.00 94.69 277 ALA A CA 1
ATOM 2071 C C . ALA A 1 277 ? 1.095 -12.555 1.191 1.00 94.69 277 ALA A C 1
ATOM 2073 O O . ALA A 1 277 ? 0.707 -12.009 0.152 1.00 94.69 277 ALA A O 1
ATOM 2074 N N . PRO A 1 278 ? 1.413 -11.854 2.296 1.00 97.31 278 PRO A N 1
ATOM 2075 C CA . PRO A 1 278 ? 1.513 -10.402 2.276 1.00 97.31 278 PRO A CA 1
ATOM 2076 C C . PRO A 1 278 ? 2.547 -9.951 1.243 1.00 97.31 278 PRO A C 1
ATOM 2078 O O . PRO A 1 278 ? 3.479 -10.690 0.921 1.00 97.31 278 PRO A O 1
ATOM 2081 N N . ARG A 1 279 ? 2.419 -8.741 0.720 1.00 98.56 279 ARG A N 1
ATOM 2082 C CA . ARG A 1 279 ? 3.284 -8.205 -0.335 1.00 98.56 279 ARG A CA 1
ATOM 2083 C C . ARG A 1 279 ? 4.094 -7.035 0.196 1.00 98.56 279 ARG A C 1
ATOM 2085 O O . ARG A 1 279 ? 3.690 -6.361 1.144 1.00 98.56 279 ARG A O 1
ATOM 2092 N N . VAL A 1 280 ? 5.251 -6.817 -0.418 1.00 98.81 280 VAL A N 1
ATOM 2093 C CA . VAL A 1 280 ? 6.163 -5.730 -0.060 1.00 98.81 280 VAL A CA 1
ATOM 2094 C C . VAL A 1 280 ? 6.381 -4.861 -1.288 1.00 98.81 280 VAL A C 1
ATOM 2096 O O . VAL A 1 280 ? 6.915 -5.334 -2.287 1.00 98.81 280 VAL A O 1
ATOM 2099 N N . GLY A 1 281 ? 5.938 -3.611 -1.206 1.00 98.62 281 GLY A N 1
ATOM 2100 C CA . GLY A 1 281 ? 6.299 -2.542 -2.130 1.00 98.62 281 GLY A CA 1
ATOM 2101 C C . GLY A 1 281 ? 7.409 -1.668 -1.546 1.00 98.62 281 GLY A C 1
ATOM 2102 O O . GLY A 1 281 ? 7.837 -1.857 -0.405 1.00 98.62 281 GLY A O 1
ATOM 2103 N N . ALA A 1 282 ? 7.856 -0.684 -2.317 1.00 98.44 282 ALA A N 1
ATOM 2104 C CA . ALA A 1 282 ? 8.929 0.223 -1.931 1.00 98.44 282 ALA A CA 1
ATOM 2105 C C . ALA A 1 282 ? 8.634 1.665 -2.344 1.00 98.44 282 ALA A C 1
ATOM 2107 O O . ALA A 1 282 ? 7.969 1.910 -3.349 1.00 98.44 282 ALA A O 1
ATOM 2108 N N . GLY A 1 283 ? 9.169 2.608 -1.574 1.00 97.88 283 GLY A N 1
ATOM 2109 C CA . GLY A 1 283 ? 9.191 4.032 -1.884 1.00 97.88 283 GLY A CA 1
ATOM 2110 C C . GLY A 1 283 ? 10.421 4.709 -1.278 1.00 97.88 283 GLY A C 1
ATOM 2111 O O . GLY A 1 283 ? 11.128 4.114 -0.466 1.00 97.88 283 GLY A O 1
ATOM 2112 N N . GLY A 1 284 ? 10.657 5.964 -1.662 1.00 96.94 284 GLY A N 1
ATOM 2113 C CA . GLY A 1 284 ? 11.837 6.734 -1.256 1.00 96.94 284 GLY A CA 1
ATOM 2114 C C . GLY A 1 284 ? 12.992 6.602 -2.253 1.00 96.94 284 GLY A C 1
ATOM 2115 O O . GLY A 1 284 ? 13.506 5.513 -2.486 1.00 96.94 284 GLY A O 1
ATOM 2116 N N . GLY A 1 285 ? 13.366 7.713 -2.893 1.00 95.88 285 GLY A N 1
ATOM 2117 C CA . GLY A 1 285 ? 14.434 7.760 -3.902 1.00 95.88 285 GLY A CA 1
ATOM 2118 C C . GLY A 1 285 ? 14.065 7.251 -5.307 1.00 95.88 285 GLY A C 1
ATOM 2119 O O . GLY A 1 285 ? 14.911 7.282 -6.195 1.00 95.88 285 GLY A O 1
ATOM 2120 N N . ILE A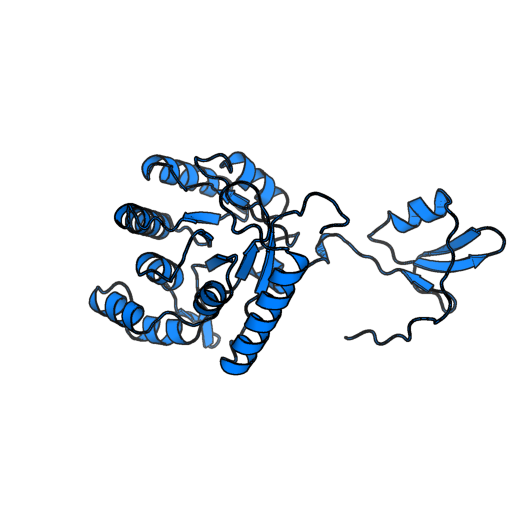 1 286 ? 12.820 6.821 -5.544 1.00 97.56 286 ILE A N 1
ATOM 2121 C CA . ILE A 1 286 ? 12.365 6.312 -6.852 1.00 97.56 286 ILE A CA 1
ATOM 2122 C C . ILE A 1 286 ? 11.848 7.473 -7.712 1.00 97.56 286 ILE A C 1
ATOM 2124 O O . ILE A 1 286 ? 10.689 7.870 -7.602 1.00 97.56 286 ILE A O 1
ATOM 2128 N N . ALA A 1 287 ? 12.717 8.029 -8.559 1.00 96.00 287 ALA A N 1
ATOM 2129 C CA . ALA A 1 287 ? 12.381 9.142 -9.458 1.00 96.00 287 ALA A CA 1
ATOM 2130 C C . ALA A 1 287 ? 12.860 8.949 -10.912 1.00 96.00 287 ALA A C 1
ATOM 2132 O O . ALA A 1 287 ? 12.628 9.820 -11.749 1.00 96.00 287 ALA A O 1
ATOM 2133 N N . THR A 1 288 ? 13.516 7.826 -11.227 1.00 97.56 288 THR A N 1
ATOM 2134 C CA . THR A 1 288 ? 14.021 7.502 -12.573 1.00 97.56 288 THR A CA 1
ATOM 2135 C C . THR A 1 288 ? 13.780 6.024 -12.910 1.00 97.56 288 THR A C 1
ATOM 2137 O O . THR A 1 288 ? 13.576 5.229 -11.988 1.00 97.56 288 THR A O 1
ATOM 2140 N N . PRO A 1 289 ? 13.810 5.624 -14.198 1.00 94.25 289 PRO A N 1
ATOM 2141 C CA . PRO A 1 289 ? 13.668 4.222 -14.597 1.00 94.25 289 PRO A CA 1
ATOM 2142 C C . PRO A 1 289 ? 14.729 3.281 -14.016 1.00 94.25 289 PRO A C 1
ATOM 2144 O O . PRO A 1 289 ? 14.446 2.112 -13.831 1.00 94.25 289 PRO A O 1
ATOM 2147 N N . GLU A 1 290 ? 15.941 3.760 -13.732 1.00 96.00 290 GLU A N 1
ATOM 2148 C CA . GLU A 1 290 ? 17.014 2.940 -13.151 1.00 96.00 290 GLU A CA 1
ATOM 2149 C C . GLU A 1 290 ? 16.763 2.594 -11.679 1.00 96.00 290 GLU A C 1
ATOM 2151 O O . GLU A 1 290 ? 17.286 1.598 -11.183 1.00 96.00 290 GLU A O 1
ATOM 2156 N N . ALA A 1 291 ? 16.003 3.437 -10.973 1.00 96.00 291 ALA A N 1
ATOM 2157 C CA . ALA A 1 291 ? 15.638 3.219 -9.578 1.00 96.00 291 ALA A CA 1
ATOM 2158 C C . ALA A 1 291 ? 14.373 2.356 -9.411 1.00 96.00 291 ALA A C 1
ATOM 2160 O O . ALA A 1 291 ? 14.166 1.815 -8.324 1.00 96.00 291 ALA A O 1
ATOM 2161 N N . ALA A 1 292 ? 13.525 2.281 -10.443 1.00 92.69 292 ALA A N 1
ATOM 2162 C CA . ALA A 1 292 ? 12.251 1.557 -10.454 1.00 92.69 292 ALA A CA 1
ATOM 2163 C C . ALA A 1 292 ? 12.423 0.102 -10.916 1.00 92.69 292 ALA A C 1
ATOM 2165 O O . ALA A 1 292 ? 11.793 -0.780 -10.289 1.00 92.69 292 ALA A O 1
#

Solvent-accessible surface area (backbone atoms only — not comparable to full-atom values): 16376 Å² total; per-residue (Å²): 134,84,81,82,67,81,76,73,90,67,85,83,84,74,74,93,45,72,70,57,53,52,56,73,65,41,33,85,44,35,28,16,38,33,88,48,95,91,47,66,45,78,41,82,41,88,64,96,70,63,51,77,45,69,52,60,48,74,60,71,48,73,55,70,67,58,21,66,76,55,71,35,54,33,70,46,72,49,72,60,34,58,64,43,68,22,24,61,66,54,17,47,54,30,11,73,72,23,22,37,11,22,27,9,41,40,90,49,58,70,69,60,48,50,52,45,50,57,53,54,64,68,56,67,96,50,34,60,33,35,37,43,51,55,42,92,94,44,63,63,58,46,41,52,49,39,51,49,33,62,74,72,63,60,42,37,32,40,38,31,74,54,82,62,91,50,63,46,60,50,49,48,36,47,44,78,36,43,73,43,97,88,66,48,78,44,58,67,23,45,34,32,36,46,33,78,45,70,79,40,45,52,53,33,59,29,41,56,56,66,70,51,43,54,49,34,35,76,71,66,72,34,52,72,66,38,40,58,55,38,57,68,39,47,49,17,55,32,31,32,34,41,16,32,48,84,78,92,57,87,64,37,58,39,89,58,49,44,61,51,53,46,53,50,49,54,51,51,37,72,75,66,61,46,98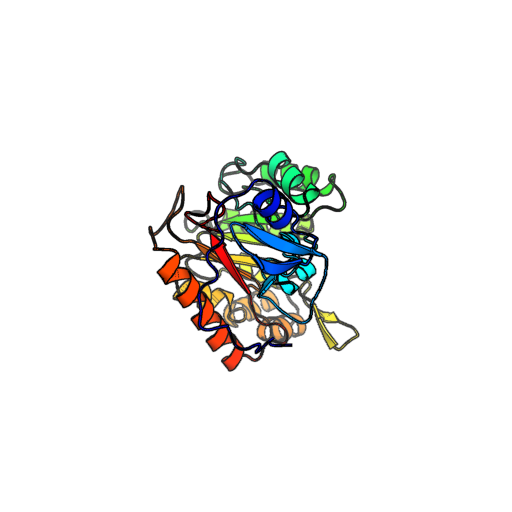,65,72,60,43,74,50,74,43,39,77,65,83,49,82,90,64,103